Protein AF-A0A7S3DYJ3-F1 (afdb_monomer)

InterPro domains:
  IPR007696 DNA mismatch repair protein MutS, core [PF05192] (192-265)
  IPR036187 DNA mismatch repair protein MutS, core domain superfamily [SSF48334] (189-262)
  IPR045076 DNA mismatch repair MutS [PTHR11361] (14-266)

Organi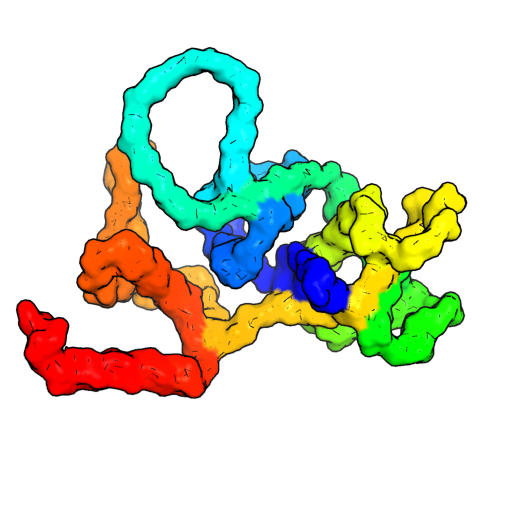sm: NCBI:txid41880

Secondary structure (DSSP, 8-state):
-EEEETTTTEEEE------TTT---HHHHHHHHHH--SEEEEETT--HHHHHHHHTTB----------------------BEEEEE-GGGG-HHHHHHHHHH-EETTS-HHHHSTTS-HHHHHHHHHHH-TTSSS-THHHHHHHHHHHHHHHTTSSS-S-GGGGG-TT----EESEEEE---TTB----HHHHHHTTS--BPPPS-TT--SPPPB-SSHHHHH---SSHHHHHHHHHHHHS-B--HHHHHHHHHHHHHHHH-HHHH-

Sequence (267 aa):
AALYRVSDRTLRACEFMDDSESGDFLGLRTMLAAEQPDVLIVPSNLNAAASAACAEGATTIATENGNSDFNGAERRSTPSWLVKAAPASCFRLDAAHLALAHLRVEAFPTAVRAPNGTAEERLRYLASHVNVLDGAGGTIVALGSLVRVLTAVGVLTDGSLAAAARPDAVDASVRAVVALTCEGILSVDALTMRALHIFAPEQHPSAMGVGCPKEGFSLYALLSKTQTAPGRNMLRLWLARPLIDANQLRKRLDAVAALVQDDELCS

Radius of gyration: 22.56 Å; Cα contacts (8 Å, |Δi|>4): 318; chains: 1; bounding box: 54×48×62 Å

Structure (mmCIF, N/CA/C/O backbone):
data_AF-A0A7S3DYJ3-F1
#
_entry.id   AF-A0A7S3DYJ3-F1
#
loop_
_atom_site.group_PDB
_atom_site.id
_atom_site.type_symbol
_atom_site.label_atom_id
_atom_site.label_alt_id
_atom_site.label_comp_id
_atom_site.label_asym_id
_atom_site.label_entity_id
_atom_site.label_seq_id
_atom_site.pdbx_PDB_ins_code
_atom_site.Cartn_x
_atom_site.Cartn_y
_atom_site.Cartn_z
_atom_site.occupancy
_atom_site.B_iso_or_equiv
_atom_site.auth_seq_id
_atom_site.auth_comp_id
_atom_site.auth_asym_id
_atom_site.auth_atom_id
_atom_site.pdbx_PDB_model_num
ATOM 1 N N . ALA A 1 1 ? 1.644 4.109 -5.245 1.00 81.44 1 ALA A N 1
ATOM 2 C CA . ALA A 1 1 ? 2.922 4.115 -4.499 1.00 81.44 1 ALA A CA 1
ATOM 3 C C . ALA A 1 1 ? 3.702 2.825 -4.746 1.00 81.44 1 ALA A C 1
ATOM 5 O O . ALA A 1 1 ? 3.134 1.842 -5.211 1.00 81.44 1 ALA A O 1
ATOM 6 N N . ALA A 1 2 ? 4.998 2.828 -4.435 1.00 87.75 2 ALA A N 1
ATOM 7 C CA . ALA A 1 2 ? 5.859 1.652 -4.512 1.00 87.75 2 ALA A CA 1
ATOM 8 C C . ALA A 1 2 ? 6.656 1.496 -3.213 1.00 87.75 2 ALA A C 1
ATOM 10 O O . ALA A 1 2 ? 7.016 2.490 -2.582 1.00 87.75 2 ALA A O 1
ATOM 11 N N . LEU A 1 3 ? 6.926 0.253 -2.830 1.00 88.75 3 LEU A N 1
ATOM 12 C CA . LEU A 1 3 ? 7.647 -0.124 -1.623 1.00 88.75 3 LEU A CA 1
ATOM 13 C C . LEU A 1 3 ? 8.696 -1.179 -1.970 1.00 88.75 3 LEU A C 1
ATOM 15 O O . LEU A 1 3 ? 8.435 -2.095 -2.746 1.00 88.75 3 LEU A O 1
ATOM 19 N N . TYR A 1 4 ? 9.881 -1.061 -1.384 1.00 89.19 4 TYR A N 1
ATOM 20 C CA . TYR A 1 4 ? 10.927 -2.070 -1.489 1.00 89.19 4 TYR A CA 1
ATOM 21 C C . TYR A 1 4 ? 11.252 -2.588 -0.100 1.00 89.19 4 TYR A C 1
ATOM 23 O O . TYR A 1 4 ? 11.523 -1.800 0.808 1.00 89.19 4 TYR A O 1
ATOM 31 N N . ARG A 1 5 ? 11.236 -3.909 0.062 1.00 86.31 5 ARG A N 1
ATOM 32 C CA . ARG A 1 5 ? 11.575 -4.553 1.325 1.00 86.31 5 ARG A CA 1
ATOM 33 C C . ARG A 1 5 ? 12.937 -5.228 1.197 1.00 86.31 5 ARG A C 1
ATOM 35 O O . ARG A 1 5 ? 13.151 -6.107 0.369 1.00 86.31 5 ARG A O 1
ATOM 42 N N . VAL A 1 6 ? 13.878 -4.796 2.037 1.00 81.06 6 VAL A N 1
ATOM 43 C CA . VAL A 1 6 ? 15.272 -5.269 1.993 1.00 81.06 6 VAL A CA 1
ATOM 44 C C . VAL A 1 6 ? 15.382 -6.733 2.428 1.00 81.06 6 VAL A C 1
ATOM 46 O O . VAL A 1 6 ? 16.175 -7.475 1.858 1.00 81.06 6 VAL A O 1
ATOM 49 N N . SER A 1 7 ? 14.569 -7.167 3.399 1.00 76.44 7 SER A N 1
ATOM 50 C CA . SER A 1 7 ? 14.649 -8.516 3.977 1.00 76.44 7 SER A CA 1
ATOM 51 C C . SER A 1 7 ? 14.340 -9.638 2.984 1.00 76.44 7 SER A C 1
ATOM 53 O O . SER A 1 7 ? 14.941 -10.706 3.072 1.00 76.44 7 SER A O 1
ATOM 55 N N . ASP A 1 8 ? 13.437 -9.406 2.030 1.00 78.75 8 ASP A N 1
ATOM 56 C CA . ASP A 1 8 ? 13.050 -10.380 1.005 1.00 78.75 8 ASP A CA 1
ATOM 57 C C . ASP A 1 8 ? 13.462 -9.966 -0.420 1.00 78.75 8 ASP A C 1
ATOM 59 O O . ASP A 1 8 ? 13.241 -10.728 -1.364 1.00 78.75 8 ASP A O 1
ATOM 63 N N . ARG A 1 9 ? 14.100 -8.796 -0.582 1.00 81.00 9 ARG A N 1
ATOM 64 C CA . ARG A 1 9 ? 14.457 -8.175 -1.872 1.00 81.00 9 ARG A CA 1
ATOM 65 C C . ARG A 1 9 ? 13.258 -8.068 -2.825 1.00 81.00 9 ARG A C 1
ATOM 67 O O . ARG A 1 9 ? 13.417 -8.231 -4.040 1.00 81.00 9 ARG A O 1
ATOM 74 N N . THR A 1 10 ? 12.057 -7.827 -2.293 1.00 83.44 10 THR A N 1
ATOM 75 C CA . THR A 1 10 ? 10.832 -7.709 -3.096 1.00 83.44 10 THR A CA 1
ATOM 76 C C . THR A 1 10 ? 10.449 -6.258 -3.360 1.00 83.44 10 THR A C 1
ATOM 78 O O . THR A 1 10 ? 10.540 -5.384 -2.494 1.00 83.44 10 THR A O 1
ATOM 81 N N . LEU A 1 11 ? 9.999 -6.010 -4.590 1.00 86.81 11 LEU A N 1
AT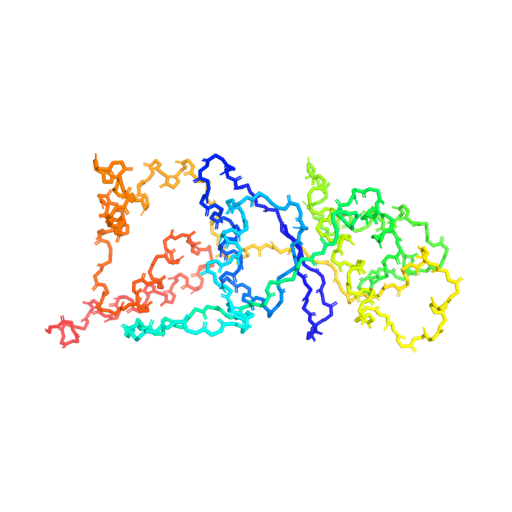OM 82 C CA . LEU A 1 11 ? 9.404 -4.749 -5.013 1.00 86.81 11 LEU A CA 1
ATOM 83 C C . LEU A 1 11 ? 7.879 -4.902 -4.986 1.00 86.81 11 LEU A C 1
ATOM 85 O O . LEU A 1 11 ? 7.339 -5.845 -5.564 1.00 86.81 11 LEU A O 1
ATOM 89 N N . ARG A 1 12 ? 7.179 -3.989 -4.320 1.00 85.88 12 ARG A N 1
ATOM 90 C CA . ARG A 1 12 ? 5.727 -4.038 -4.133 1.00 85.88 12 ARG A CA 1
ATOM 91 C C . ARG A 1 12 ? 5.082 -2.744 -4.620 1.00 85.88 12 ARG A C 1
ATOM 93 O O . ARG A 1 12 ? 5.627 -1.669 -4.384 1.00 85.88 12 ARG A O 1
ATOM 100 N N . ALA A 1 13 ? 3.936 -2.826 -5.289 1.00 83.94 13 ALA A N 1
ATOM 101 C CA . ALA A 1 13 ? 3.278 -1.656 -5.883 1.00 83.94 13 ALA A CA 1
ATOM 102 C C . ALA A 1 13 ? 1.775 -1.630 -5.610 1.00 83.94 13 ALA A C 1
ATOM 104 O O . ALA A 1 13 ? 1.102 -2.623 -5.864 1.00 83.94 13 ALA A O 1
ATOM 105 N N . CYS A 1 14 ? 1.239 -0.500 -5.157 1.00 77.31 14 CYS A N 1
ATOM 106 C CA . CYS A 1 14 ? -0.204 -0.287 -5.040 1.00 77.31 14 CYS A CA 1
ATOM 107 C C . CYS A 1 14 ? -0.622 0.997 -5.739 1.00 77.31 14 CYS A C 1
ATOM 109 O O . CYS A 1 14 ? 0.124 1.978 -5.778 1.00 77.31 14 CYS A O 1
ATOM 111 N N . GLU A 1 15 ? -1.859 1.012 -6.205 1.00 75.25 15 GLU A N 1
ATOM 112 C CA . GLU A 1 15 ? -2.550 2.228 -6.594 1.00 75.25 15 GLU A CA 1
ATOM 113 C C . GLU A 1 15 ? -3.663 2.509 -5.587 1.00 75.25 15 GLU A C 1
ATOM 115 O O . GLU A 1 15 ? -4.295 1.590 -5.066 1.00 75.25 15 GLU A O 1
ATOM 120 N N . PHE A 1 16 ? -3.862 3.783 -5.271 1.00 69.88 16 PHE A N 1
ATOM 121 C CA . PHE A 1 16 ? -4.947 4.247 -4.420 1.00 69.88 16 PHE A CA 1
ATOM 122 C C . PHE A 1 16 ? -5.559 5.489 -5.060 1.00 69.88 16 PHE A C 1
ATOM 124 O O . PHE A 1 16 ? -4.840 6.345 -5.576 1.00 69.88 16 PHE A O 1
ATOM 131 N N . MET A 1 17 ? -6.886 5.572 -5.028 1.00 63.62 17 MET A N 1
ATOM 132 C CA . MET A 1 17 ? -7.622 6.777 -5.392 1.00 63.62 17 MET A CA 1
ATOM 133 C C . MET A 1 17 ? -7.732 7.646 -4.142 1.00 63.62 17 MET A C 1
ATOM 135 O O . MET A 1 17 ? -8.471 7.311 -3.221 1.00 63.62 17 MET A O 1
ATOM 139 N N . ASP A 1 18 ? -6.959 8.727 -4.100 1.00 66.94 18 ASP A N 1
ATOM 140 C CA . ASP A 1 18 ? -7.066 9.756 -3.068 1.00 66.94 18 ASP A CA 1
ATOM 141 C C . ASP A 1 18 ? -7.637 11.031 -3.699 1.00 66.94 18 ASP A C 1
ATOM 143 O O . ASP A 1 18 ? -7.077 11.561 -4.663 1.00 66.94 18 ASP A O 1
ATOM 147 N N . ASP A 1 19 ? -8.738 11.540 -3.144 1.00 57.75 19 ASP A N 1
ATOM 148 C CA . ASP A 1 19 ? -9.358 12.784 -3.600 1.00 57.75 19 ASP A CA 1
ATOM 149 C C . ASP A 1 19 ? -8.465 13.971 -3.229 1.00 57.75 19 ASP A C 1
ATOM 151 O O . ASP A 1 19 ? -8.422 14.399 -2.069 1.00 57.75 19 ASP A O 1
ATOM 155 N N . SER A 1 20 ? -7.778 14.546 -4.219 1.00 58.38 20 SER A N 1
ATOM 156 C CA . SER A 1 20 ? -6.878 15.690 -4.021 1.00 58.38 20 SER A CA 1
ATOM 157 C C . SER A 1 20 ? -7.576 16.924 -3.442 1.00 58.38 20 SER A C 1
ATOM 159 O O . SER A 1 20 ? -6.920 17.747 -2.810 1.00 58.38 20 SER A O 1
ATOM 161 N N . GLU A 1 21 ? -8.892 17.045 -3.640 1.00 52.50 21 GLU A N 1
ATOM 162 C CA . GLU A 1 21 ? -9.714 18.145 -3.116 1.00 52.50 21 GLU A CA 1
ATOM 163 C C . GLU A 1 21 ? -9.996 18.020 -1.616 1.00 52.50 21 GLU A C 1
ATOM 165 O O . GLU A 1 21 ? -10.140 19.028 -0.930 1.00 52.50 21 GLU A O 1
ATOM 170 N N . SER A 1 22 ? -10.048 16.790 -1.092 1.00 57.88 22 SER A N 1
ATOM 171 C CA . SER A 1 22 ? -10.305 16.545 0.331 1.00 57.88 22 SER A CA 1
ATOM 172 C C . SER A 1 22 ? -9.089 16.841 1.209 1.00 57.88 22 SER A C 1
ATOM 174 O O . SER A 1 22 ? -9.243 17.150 2.384 1.00 57.88 22 SER A O 1
ATOM 176 N N . GLY A 1 23 ? -7.876 16.732 0.652 1.00 59.69 23 GLY A N 1
ATOM 177 C CA . GLY A 1 23 ? -6.626 16.866 1.403 1.00 59.69 23 GLY A CA 1
ATOM 178 C C . GLY A 1 23 ? -6.374 15.752 2.430 1.00 59.69 23 GLY A C 1
ATOM 179 O O . GLY A 1 23 ? -5.353 15.788 3.115 1.00 59.69 23 GLY A O 1
ATOM 180 N N . ASP A 1 24 ? -7.260 14.754 2.525 1.00 60.41 24 ASP A N 1
ATOM 181 C CA . ASP A 1 24 ? -7.213 13.730 3.572 1.00 60.41 24 ASP A CA 1
ATOM 182 C C . ASP A 1 24 ? -6.210 12.606 3.257 1.00 60.41 24 ASP A C 1
ATOM 184 O O . ASP A 1 24 ? -5.630 12.038 4.184 1.00 60.41 24 ASP A O 1
ATOM 188 N N . PHE A 1 25 ? -5.957 12.310 1.972 1.00 70.69 25 PHE A N 1
ATOM 189 C CA . PHE A 1 25 ? -5.021 11.267 1.498 1.00 70.69 25 PHE A CA 1
ATOM 190 C C . PHE A 1 25 ? -5.137 9.944 2.282 1.00 70.69 25 PHE A C 1
ATOM 192 O O . PHE A 1 25 ? -4.151 9.386 2.780 1.00 70.69 25 PHE A O 1
ATOM 199 N N . LEU A 1 26 ? -6.373 9.477 2.480 1.00 69.19 26 LEU A N 1
ATOM 200 C CA . LEU A 1 26 ? -6.684 8.358 3.367 1.00 69.19 26 LEU A CA 1
ATOM 201 C C . LEU A 1 26 ? -6.028 7.051 2.901 1.00 69.19 26 LEU A C 1
ATOM 203 O O . LEU A 1 26 ? -5.547 6.282 3.739 1.00 69.19 26 LEU A O 1
ATOM 207 N N . GLY A 1 27 ? -5.972 6.809 1.590 1.00 70.00 27 GLY A N 1
ATOM 208 C CA . GLY A 1 27 ? -5.322 5.645 0.996 1.00 70.00 27 GLY A CA 1
ATOM 209 C C . GLY A 1 27 ? -3.826 5.625 1.298 1.00 70.00 27 GLY A C 1
ATOM 210 O O . GLY A 1 27 ? -3.316 4.640 1.846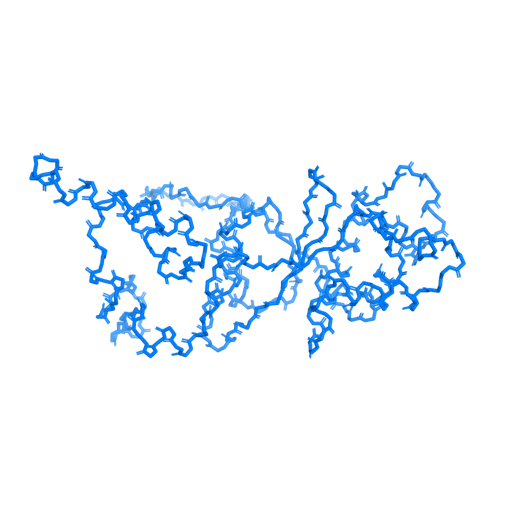 1.00 70.00 27 GLY A O 1
ATOM 211 N N . LEU A 1 28 ? -3.139 6.743 1.047 1.00 76.38 28 LEU A N 1
ATOM 212 C CA . LEU A 1 28 ? -1.723 6.906 1.380 1.00 76.38 28 LEU A CA 1
ATOM 213 C C . LEU A 1 28 ? -1.451 6.699 2.878 1.00 76.38 28 LEU A C 1
ATOM 215 O O . LEU A 1 28 ? -0.557 5.932 3.242 1.00 76.38 28 LEU A O 1
ATOM 219 N N . ARG A 1 29 ? -2.235 7.330 3.758 1.00 74.38 29 ARG A N 1
ATOM 220 C CA . ARG A 1 29 ? -2.078 7.190 5.219 1.00 74.38 29 ARG A CA 1
ATOM 221 C C . ARG A 1 29 ? -2.282 5.760 5.685 1.00 74.38 29 ARG A C 1
ATOM 223 O O . A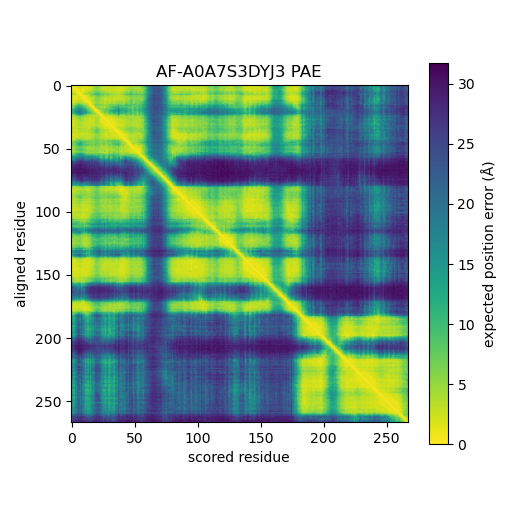RG A 1 29 ? -1.525 5.263 6.516 1.00 74.38 29 ARG A O 1
ATOM 230 N N . THR A 1 30 ? -3.292 5.095 5.137 1.00 72.06 30 THR A N 1
ATOM 231 C CA . THR A 1 30 ? -3.609 3.704 5.458 1.00 72.06 30 THR A CA 1
ATOM 232 C C . THR A 1 30 ? -2.462 2.780 5.066 1.00 72.06 30 THR A C 1
ATOM 234 O O . THR A 1 30 ? -2.082 1.909 5.849 1.00 72.06 30 THR A O 1
ATOM 237 N N . MET A 1 31 ? -1.871 2.999 3.890 1.00 76.88 31 MET A N 1
ATOM 238 C CA . MET A 1 31 ? -0.703 2.252 3.431 1.00 76.88 31 MET A CA 1
ATOM 239 C C . MET A 1 31 ? 0.514 2.498 4.334 1.00 76.88 31 MET A C 1
ATOM 241 O O . MET A 1 31 ? 1.144 1.538 4.775 1.00 76.88 31 MET A O 1
ATOM 245 N N . LEU A 1 32 ? 0.826 3.758 4.653 1.00 77.75 32 LEU A N 1
ATOM 246 C CA . LEU A 1 32 ? 1.965 4.105 5.510 1.00 77.75 32 LEU A CA 1
ATOM 247 C C . LEU A 1 32 ? 1.820 3.530 6.926 1.00 77.75 32 LEU A C 1
ATOM 249 O O . LEU A 1 32 ? 2.780 2.998 7.477 1.00 77.75 32 LEU A O 1
ATOM 253 N N . ALA A 1 33 ? 0.613 3.567 7.494 1.00 72.19 33 ALA A N 1
ATOM 254 C CA . ALA A 1 33 ? 0.330 2.978 8.800 1.00 72.19 33 ALA A CA 1
ATOM 255 C C . ALA A 1 33 ? 0.416 1.441 8.795 1.00 72.19 33 ALA A C 1
ATOM 257 O O . ALA A 1 33 ? 0.782 0.848 9.810 1.00 72.19 33 ALA A O 1
ATOM 258 N N . ALA A 1 34 ? 0.062 0.800 7.677 1.00 71.62 34 ALA A N 1
ATOM 259 C CA . ALA A 1 34 ? 0.091 -0.651 7.531 1.00 71.62 34 ALA A CA 1
ATOM 260 C C . ALA A 1 34 ? 1.506 -1.199 7.329 1.00 71.62 34 ALA A C 1
ATOM 262 O O . ALA A 1 34 ? 1.859 -2.205 7.935 1.00 71.62 34 ALA A O 1
ATOM 263 N N . GLU A 1 35 ? 2.285 -0.561 6.458 1.00 77.25 35 GLU A N 1
ATOM 264 C CA . GLU A 1 35 ? 3.605 -1.053 6.059 1.00 77.25 35 GLU A CA 1
ATOM 265 C C . GLU A 1 35 ? 4.740 -0.477 6.912 1.00 77.25 35 GLU A C 1
ATOM 267 O O . GLU A 1 35 ? 5.812 -1.072 6.927 1.00 77.25 35 GLU A O 1
ATOM 272 N N . GLN A 1 36 ? 4.510 0.641 7.619 1.00 75.12 36 GLN A N 1
ATOM 273 C CA . GLN A 1 36 ? 5.479 1.312 8.501 1.00 75.12 36 GLN A CA 1
ATOM 274 C C . GLN A 1 36 ? 6.890 1.387 7.890 1.00 75.12 36 GLN A C 1
ATOM 276 O O . GLN A 1 36 ? 7.824 0.782 8.414 1.00 75.12 36 GLN A O 1
ATOM 281 N N . PRO A 1 37 ? 7.063 2.083 6.752 1.00 82.31 37 PRO A N 1
ATOM 282 C CA . PRO A 1 37 ? 8.357 2.133 6.079 1.00 82.31 37 PRO A CA 1
ATOM 283 C C . PRO A 1 37 ? 9.402 2.852 6.939 1.00 82.31 37 PRO A C 1
ATOM 285 O O . PRO A 1 37 ? 9.071 3.820 7.602 1.00 82.31 37 PRO A O 1
ATOM 288 N N . ASP A 1 38 ? 10.677 2.470 6.866 1.00 81.38 38 ASP A N 1
ATOM 289 C CA . ASP A 1 38 ? 11.744 3.222 7.553 1.00 81.38 38 ASP A CA 1
ATOM 290 C C . ASP A 1 38 ? 12.056 4.552 6.845 1.00 81.38 38 ASP A C 1
ATOM 292 O O . ASP A 1 38 ? 12.383 5.564 7.468 1.00 81.38 38 ASP A O 1
ATOM 296 N N . VAL A 1 39 ? 11.963 4.552 5.511 1.00 86.06 39 VAL A N 1
ATOM 297 C CA . VAL A 1 39 ? 12.275 5.698 4.651 1.00 86.06 39 VAL A CA 1
ATOM 298 C C . VAL A 1 39 ? 11.175 5.871 3.613 1.00 86.06 39 VAL A C 1
ATOM 300 O O . VAL A 1 39 ? 10.864 4.948 2.861 1.00 86.06 39 VAL A O 1
ATOM 303 N N . LEU A 1 40 ? 10.627 7.080 3.533 1.00 88.88 40 LEU A N 1
ATOM 304 C CA . LEU A 1 40 ? 9.644 7.481 2.538 1.00 88.88 40 LEU A CA 1
ATOM 305 C C . LEU A 1 40 ? 10.297 8.418 1.518 1.00 88.88 40 LEU A C 1
ATOM 307 O O . LEU A 1 40 ? 10.757 9.504 1.866 1.00 88.88 40 LEU A O 1
ATOM 311 N N . ILE A 1 41 ? 10.336 8.006 0.250 1.00 88.81 41 ILE A N 1
ATOM 312 C CA . ILE A 1 41 ? 10.878 8.821 -0.843 1.00 88.81 41 ILE A CA 1
ATOM 313 C C . ILE A 1 41 ? 9.728 9.553 -1.530 1.00 88.81 41 ILE A C 1
ATOM 315 O O . ILE A 1 41 ? 8.792 8.918 -2.014 1.00 88.81 41 ILE A O 1
ATOM 319 N N . VAL A 1 42 ? 9.817 10.879 -1.607 1.00 88.62 42 VAL A N 1
ATOM 320 C CA . VAL A 1 42 ? 8.791 11.728 -2.229 1.00 88.62 42 VAL A CA 1
ATOM 321 C C . VAL A 1 42 ? 9.380 12.624 -3.323 1.00 88.62 42 VAL A C 1
ATOM 323 O O . VAL A 1 42 ? 10.535 13.042 -3.216 1.00 88.62 42 VAL A O 1
ATOM 326 N N . PRO A 1 43 ? 8.614 12.948 -4.380 1.00 86.12 43 PRO A N 1
ATOM 327 C CA . PRO A 1 43 ? 8.989 13.985 -5.335 1.00 86.12 43 PRO A CA 1
ATOM 328 C C . PRO A 1 43 ? 9.251 15.332 -4.654 1.00 86.12 43 PRO A C 1
ATOM 330 O O . PRO A 1 43 ? 8.486 15.761 -3.793 1.00 86.12 43 PRO A O 1
ATOM 333 N N . SER A 1 44 ? 10.286 16.047 -5.096 1.00 83.81 44 SER A N 1
ATOM 334 C CA . SER A 1 44 ? 10.609 17.393 -4.600 1.00 83.81 44 SER A CA 1
ATOM 335 C C . SER A 1 44 ? 9.532 18.447 -4.900 1.00 83.81 44 SER A C 1
ATOM 337 O O . SER A 1 44 ? 9.545 19.517 -4.305 1.00 83.81 44 SER A O 1
ATOM 339 N N . ASN A 1 45 ? 8.621 18.169 -5.834 1.00 81.69 45 ASN A N 1
ATOM 340 C CA . ASN A 1 45 ? 7.541 19.055 -6.2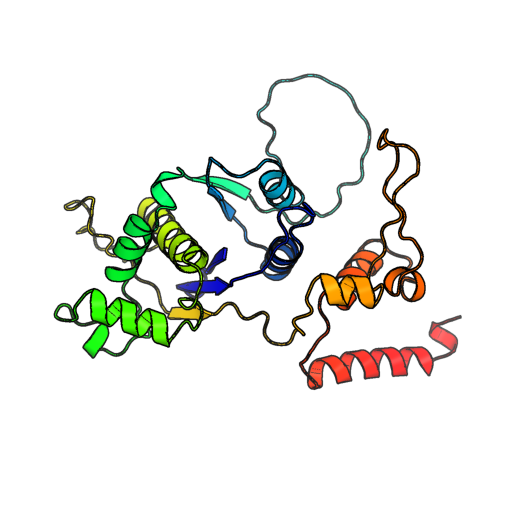73 1.00 81.69 45 ASN A CA 1
ATOM 341 C C . ASN A 1 45 ? 6.154 18.625 -5.757 1.00 81.69 45 ASN A C 1
ATOM 343 O O . ASN A 1 45 ? 5.148 18.906 -6.409 1.00 81.69 45 ASN A O 1
ATOM 347 N N . LEU A 1 46 ? 6.090 17.913 -4.627 1.00 79.62 46 LEU A N 1
ATOM 348 C CA . LEU A 1 46 ? 4.818 17.523 -4.018 1.00 79.62 46 LEU A CA 1
ATOM 349 C C . LEU A 1 46 ? 3.974 18.751 -3.643 1.00 79.62 46 LEU A C 1
ATOM 351 O O . LEU A 1 46 ? 4.502 19.776 -3.213 1.00 79.62 46 LEU A O 1
ATOM 355 N N . ASN A 1 47 ? 2.651 18.631 -3.757 1.00 79.06 47 ASN A N 1
ATOM 356 C CA . ASN A 1 47 ? 1.743 19.658 -3.254 1.00 79.06 47 ASN A CA 1
ATOM 357 C C . ASN A 1 47 ? 1.814 19.738 -1.712 1.00 79.06 47 ASN A C 1
ATOM 359 O O . ASN A 1 47 ? 2.156 18.772 -1.026 1.00 79.06 47 ASN A O 1
ATOM 363 N N . ALA A 1 48 ? 1.482 20.906 -1.153 1.00 73.88 48 ALA A N 1
ATOM 364 C CA . ALA A 1 48 ? 1.578 21.145 0.289 1.00 73.88 48 ALA A CA 1
ATOM 365 C C . ALA A 1 48 ? 0.723 20.158 1.108 1.00 73.88 48 ALA A C 1
ATOM 367 O O . ALA A 1 48 ? 1.155 19.695 2.160 1.00 73.88 48 ALA A O 1
ATOM 368 N N . ALA A 1 49 ? -0.452 19.784 0.590 1.00 70.19 49 ALA A N 1
ATOM 369 C CA . ALA A 1 49 ? -1.369 18.861 1.250 1.00 70.19 49 ALA A CA 1
ATOM 370 C C . ALA A 1 49 ? -0.838 17.411 1.294 1.00 70.19 49 ALA A C 1
ATOM 372 O O . ALA A 1 49 ? -0.867 16.793 2.357 1.00 70.19 49 ALA A O 1
ATOM 373 N N . ALA A 1 50 ? -0.274 16.872 0.202 1.00 71.19 50 ALA A N 1
ATOM 374 C CA . ALA A 1 50 ? 0.328 15.533 0.247 1.00 71.19 50 ALA A CA 1
ATOM 375 C C . ALA A 1 50 ? 1.645 15.533 1.028 1.00 71.19 50 ALA A C 1
ATOM 377 O O . ALA A 1 50 ? 1.977 14.534 1.661 1.00 71.19 50 ALA A O 1
ATOM 378 N N . SER A 1 51 ? 2.386 16.648 1.020 1.00 74.31 51 SER A N 1
ATOM 379 C CA . SER A 1 51 ? 3.587 16.800 1.848 1.00 74.31 51 SER A CA 1
ATOM 380 C C . SER A 1 51 ? 3.230 16.724 3.334 1.00 74.31 51 SER A C 1
ATOM 382 O O . SER A 1 51 ? 3.854 15.970 4.078 1.00 74.31 51 SER A O 1
ATOM 384 N N . ALA A 1 52 ? 2.153 17.404 3.745 1.00 72.06 52 ALA A N 1
ATOM 385 C CA . ALA A 1 52 ? 1.612 17.307 5.096 1.00 72.06 52 ALA A CA 1
ATOM 386 C C . ALA A 1 52 ? 1.159 15.877 5.435 1.00 72.06 52 ALA A C 1
ATOM 388 O O . ALA A 1 52 ? 1.533 15.361 6.485 1.00 72.06 52 ALA A O 1
ATOM 389 N N . ALA A 1 53 ? 0.447 15.194 4.531 1.00 70.75 53 ALA A N 1
ATOM 390 C CA . ALA A 1 53 ? 0.035 13.803 4.742 1.00 70.75 53 ALA A CA 1
ATOM 391 C C . ALA A 1 53 ? 1.223 12.832 4.891 1.00 70.75 53 ALA A C 1
ATOM 393 O O . ALA A 1 53 ? 1.159 11.901 5.693 1.00 70.75 53 ALA A O 1
ATOM 394 N N . CYS A 1 54 ? 2.324 13.065 4.167 1.00 72.31 54 CYS A N 1
ATOM 395 C CA . CYS A 1 54 ? 3.570 12.308 4.325 1.00 72.31 54 CYS A CA 1
ATOM 396 C C . CYS A 1 54 ? 4.300 12.636 5.642 1.00 72.31 54 CYS A C 1
ATOM 398 O O . CYS A 1 54 ? 4.980 11.771 6.201 1.00 72.31 54 CYS A O 1
ATOM 400 N N . ALA A 1 55 ? 4.183 13.881 6.120 1.00 67.75 55 ALA A N 1
ATOM 401 C CA . ALA A 1 55 ? 4.891 14.402 7.287 1.00 67.75 55 ALA A CA 1
ATOM 402 C C . ALA A 1 55 ? 4.173 14.153 8.623 1.00 67.75 55 ALA A C 1
ATOM 404 O O . ALA A 1 55 ? 4.827 14.126 9.661 1.00 67.75 55 ALA A O 1
ATOM 405 N N . GLU A 1 56 ? 2.857 13.924 8.628 1.00 61.75 56 GLU A N 1
ATOM 406 C CA . GLU A 1 56 ? 2.062 13.758 9.859 1.00 61.75 56 GLU A CA 1
ATOM 407 C C . GLU A 1 56 ? 2.433 12.505 10.684 1.00 61.75 56 GLU A C 1
ATOM 409 O O . GLU A 1 56 ? 2.008 12.352 11.827 1.00 61.75 56 GLU A O 1
ATOM 414 N N . GLY A 1 57 ? 3.266 11.625 10.121 1.00 51.41 57 GLY A N 1
ATOM 415 C CA . GLY A 1 57 ? 3.890 10.482 10.792 1.00 51.41 57 GLY A CA 1
ATOM 416 C C . GLY A 1 57 ? 5.408 10.409 10.599 1.00 51.41 57 GLY A C 1
ATOM 417 O O . GLY A 1 57 ? 5.965 9.322 10.666 1.00 51.41 57 GLY A O 1
ATOM 418 N N . ALA A 1 58 ? 6.080 11.522 10.297 1.00 53.38 58 ALA A N 1
ATOM 419 C CA . ALA A 1 58 ? 7.532 11.567 10.132 1.00 53.38 58 ALA A CA 1
ATOM 420 C C . ALA A 1 58 ? 8.210 12.188 11.363 1.00 53.38 58 ALA A C 1
ATOM 422 O O . ALA A 1 58 ? 7.715 13.160 11.933 1.00 53.38 58 ALA A O 1
ATOM 423 N N . THR A 1 59 ? 9.381 11.681 11.758 1.00 41.44 59 THR A N 1
ATOM 424 C CA . THR A 1 59 ? 10.224 12.378 12.743 1.00 41.44 59 THR A CA 1
ATOM 425 C C . THR A 1 59 ? 10.874 13.585 12.080 1.00 41.44 59 THR A C 1
ATOM 427 O O . THR A 1 59 ? 11.770 13.431 11.247 1.00 41.44 59 THR A O 1
ATOM 430 N N . THR A 1 60 ? 10.457 14.791 12.456 1.00 35.06 60 THR A N 1
ATOM 431 C CA . THR A 1 60 ? 11.165 16.022 12.105 1.00 35.06 60 THR A CA 1
ATOM 432 C C . THR A 1 60 ? 12.518 16.009 12.815 1.00 35.06 60 THR A C 1
ATOM 434 O O . THR A 1 60 ? 12.600 16.280 14.012 1.00 35.06 60 THR A O 1
ATOM 437 N N . ILE A 1 61 ? 13.601 15.679 12.107 1.00 33.62 61 ILE A N 1
ATOM 438 C CA . ILE A 1 61 ? 14.935 16.062 12.576 1.00 33.62 61 ILE A CA 1
ATOM 439 C C . ILE A 1 61 ? 15.011 17.568 12.351 1.00 33.62 61 ILE A C 1
ATOM 441 O O . ILE A 1 61 ? 15.143 18.035 11.220 1.00 33.62 61 ILE A O 1
ATOM 445 N N . ALA A 1 62 ? 14.823 18.314 13.438 1.00 28.27 62 ALA A N 1
ATOM 446 C CA . ALA A 1 62 ? 15.036 19.745 13.479 1.00 28.27 62 ALA A CA 1
ATOM 447 C C . ALA A 1 62 ? 16.450 20.042 12.967 1.00 28.27 62 ALA A C 1
ATOM 449 O O . ALA A 1 62 ? 17.436 19.560 13.521 1.00 28.27 62 ALA A O 1
ATOM 450 N N . THR A 1 63 ? 16.551 20.836 11.906 1.00 29.27 63 THR A N 1
ATOM 451 C CA . THR A 1 63 ? 17.773 21.592 11.652 1.00 29.27 63 THR A CA 1
ATOM 452 C C . THR A 1 63 ? 17.950 22.529 12.838 1.00 29.27 63 THR A C 1
ATOM 454 O O . THR A 1 63 ? 17.130 23.426 13.039 1.00 29.27 63 THR A O 1
ATOM 457 N N . GLU A 1 64 ? 18.964 22.258 13.654 1.00 32.78 64 GLU A N 1
ATOM 458 C CA . GLU A 1 64 ? 19.365 23.091 14.781 1.00 32.78 64 GLU A CA 1
ATOM 459 C C . GLU A 1 64 ? 19.511 24.544 14.325 1.00 32.78 64 GLU A C 1
ATOM 461 O O . GLU A 1 64 ? 20.322 24.844 13.455 1.00 32.78 64 GLU A O 1
ATOM 466 N N . ASN A 1 65 ? 18.712 25.431 14.910 1.00 26.83 65 ASN A N 1
ATOM 467 C CA . ASN A 1 65 ? 19.074 26.814 15.191 1.00 26.83 65 ASN A CA 1
ATOM 468 C C . ASN A 1 65 ? 18.234 27.251 16.398 1.00 26.83 65 ASN A C 1
ATOM 470 O O . ASN A 1 65 ? 17.020 27.068 16.420 1.00 26.83 65 ASN A O 1
ATOM 474 N N . GLY A 1 66 ? 18.931 27.685 17.448 1.00 33.50 66 GLY A N 1
ATOM 475 C CA . GLY A 1 66 ? 18.441 27.714 18.824 1.00 33.50 66 GLY A CA 1
ATOM 476 C C . GLY A 1 66 ? 17.380 28.762 19.179 1.00 33.50 66 GLY A C 1
ATOM 477 O O . GLY A 1 66 ? 17.116 29.696 18.427 1.00 33.50 66 GLY A O 1
ATOM 478 N N . ASN A 1 67 ? 16.895 28.591 20.420 1.00 29.19 67 ASN A N 1
ATOM 479 C CA . ASN A 1 67 ? 15.906 29.359 21.197 1.00 29.19 67 ASN A CA 1
ATOM 480 C C . ASN A 1 67 ? 14.451 29.265 20.692 1.00 29.19 67 ASN A C 1
ATOM 482 O O . ASN A 1 67 ? 14.192 29.473 19.520 1.00 29.19 67 ASN A O 1
ATOM 486 N N . SER A 1 68 ? 13.427 28.999 21.504 1.00 37.72 68 SER A N 1
ATOM 487 C CA . SER A 1 68 ? 13.298 28.916 22.961 1.00 37.72 68 SER A CA 1
ATOM 488 C C . SER A 1 68 ? 12.032 28.120 23.352 1.00 37.72 68 SER A C 1
ATOM 490 O O . SER A 1 68 ? 11.145 27.882 22.537 1.00 37.72 68 SER A O 1
ATOM 492 N N . ASP A 1 69 ? 11.978 27.782 24.639 1.00 30.06 69 ASP A N 1
ATOM 493 C CA . ASP A 1 69 ? 10.792 27.626 25.488 1.00 30.06 69 ASP A CA 1
ATOM 494 C C . ASP A 1 69 ? 9.989 26.315 25.526 1.00 30.06 69 ASP A C 1
ATOM 496 O O . ASP A 1 69 ? 9.560 25.692 24.561 1.00 30.06 69 ASP A O 1
ATOM 500 N N . PHE A 1 70 ? 9.811 25.926 26.783 1.00 37.03 70 PHE A N 1
ATOM 501 C CA . PHE A 1 70 ? 9.239 24.723 27.345 1.00 37.03 70 PHE A CA 1
ATOM 502 C C . PHE A 1 70 ? 7.710 24.730 27.202 1.00 37.03 70 PHE A C 1
ATOM 504 O O . PHE A 1 70 ? 7.056 25.653 27.683 1.00 37.03 70 PHE A O 1
ATOM 511 N N . ASN A 1 71 ? 7.119 23.664 26.656 1.00 29.55 71 ASN A N 1
ATOM 512 C CA . ASN A 1 71 ? 5.890 23.113 27.229 1.00 29.55 71 ASN A CA 1
ATOM 513 C C . ASN A 1 71 ? 5.681 21.654 26.816 1.00 29.55 71 ASN A C 1
ATOM 515 O O . ASN A 1 71 ? 5.808 21.288 25.648 1.00 29.55 71 ASN A O 1
ATOM 519 N N . GLY A 1 72 ? 5.388 20.815 27.810 1.00 34.28 72 GLY A N 1
ATOM 520 C CA . GLY A 1 72 ? 5.209 19.378 27.657 1.00 34.28 72 GLY A CA 1
ATOM 521 C C . GLY A 1 72 ? 4.014 19.043 26.772 1.00 34.28 72 GLY A C 1
ATOM 522 O O . GLY A 1 72 ? 2.871 19.143 27.203 1.00 34.28 72 GLY A O 1
ATOM 523 N N . ALA A 1 73 ? 4.289 18.594 25.550 1.00 29.80 73 ALA A N 1
ATOM 524 C CA . ALA A 1 73 ? 3.346 17.845 24.739 1.00 29.80 73 ALA A CA 1
ATOM 525 C C . ALA A 1 73 ? 3.800 16.384 24.730 1.00 29.80 73 ALA A C 1
ATOM 527 O O . ALA A 1 73 ? 4.926 16.060 24.349 1.00 29.80 73 ALA A O 1
ATOM 528 N N . GLU A 1 74 ? 2.916 15.523 25.221 1.00 33.50 74 GLU A N 1
ATOM 529 C CA . GLU A 1 74 ? 3.032 14.073 25.233 1.00 33.50 74 GLU A CA 1
ATOM 530 C C . GLU A 1 74 ? 3.643 13.566 23.923 1.00 33.50 74 GLU A C 1
ATOM 532 O O . GLU A 1 74 ? 3.098 13.778 22.836 1.00 33.50 74 GLU A O 1
ATOM 537 N N . ARG A 1 75 ? 4.783 12.875 24.035 1.00 31.81 75 ARG A N 1
ATOM 538 C CA . ARG A 1 75 ? 5.377 12.110 22.940 1.00 31.81 75 ARG A CA 1
ATOM 539 C C . ARG A 1 75 ? 4.403 10.996 22.559 1.00 31.81 75 ARG A C 1
ATOM 541 O O . ARG A 1 75 ? 4.500 9.875 23.051 1.00 31.81 75 ARG A O 1
ATOM 548 N N . ARG A 1 76 ? 3.441 11.317 21.691 1.00 35.69 76 ARG A N 1
ATOM 549 C CA . ARG A 1 76 ? 2.711 10.332 20.896 1.00 35.69 76 ARG A CA 1
ATOM 550 C C . ARG A 1 76 ? 3.777 9.469 20.232 1.00 35.69 76 ARG A C 1
ATOM 552 O O . ARG A 1 76 ? 4.673 10.001 19.584 1.00 35.69 76 ARG A O 1
ATOM 559 N N . SER A 1 77 ? 3.706 8.159 20.424 1.00 38.47 77 SER A N 1
ATOM 560 C CA . SER A 1 77 ? 4.469 7.181 19.653 1.00 38.47 77 SER A CA 1
ATOM 561 C C . SER A 1 77 ? 3.982 7.246 18.204 1.00 38.47 77 SER A C 1
ATOM 563 O O . SER A 1 77 ? 3.140 6.456 17.775 1.00 38.47 77 SER A O 1
ATOM 565 N N . THR A 1 78 ? 4.395 8.285 17.488 1.00 44.81 78 THR A N 1
ATOM 566 C CA . THR A 1 78 ? 4.159 8.424 16.060 1.00 44.81 78 THR A CA 1
ATOM 567 C C . THR A 1 78 ? 4.966 7.338 15.359 1.00 44.81 78 THR A C 1
ATOM 569 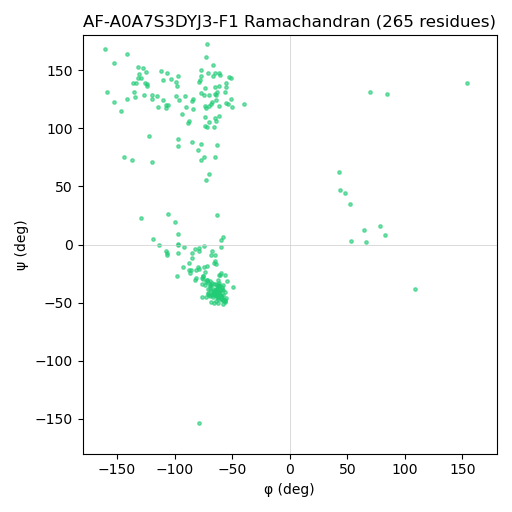O O . THR A 1 78 ? 6.066 7.019 15.826 1.00 44.81 78 THR A O 1
ATOM 572 N N . PRO A 1 79 ? 4.470 6.761 14.251 1.00 49.44 79 PRO A N 1
ATOM 573 C CA . PRO A 1 79 ? 5.370 6.046 13.358 1.00 49.44 79 PRO A CA 1
ATOM 574 C C . PRO A 1 79 ? 6.562 6.968 13.042 1.00 49.44 79 PRO A C 1
ATOM 576 O O . PRO A 1 79 ? 6.421 8.190 13.041 1.00 49.44 79 PRO A O 1
ATOM 579 N N . SER A 1 80 ? 7.762 6.409 12.923 1.00 64.25 80 SER A N 1
ATOM 580 C CA . SER A 1 80 ? 8.998 7.186 12.801 1.00 64.25 80 SER A CA 1
ATOM 581 C C . SER A 1 80 ? 9.673 6.860 11.479 1.00 64.25 80 SER A C 1
ATOM 583 O O . SER A 1 80 ? 10.689 6.169 11.457 1.00 64.25 80 SER A O 1
ATOM 585 N N . TRP A 1 81 ? 9.083 7.309 10.371 1.00 77.44 81 TRP A N 1
ATOM 586 C CA . TRP A 1 81 ? 9.709 7.177 9.057 1.00 77.44 81 TRP A CA 1
ATOM 587 C C . TRP A 1 81 ? 10.444 8.449 8.651 1.00 77.44 81 TRP A C 1
ATOM 589 O O . TRP A 1 81 ? 10.017 9.568 8.950 1.00 77.44 81 TRP A O 1
ATOM 599 N N . LEU A 1 82 ? 11.563 8.284 7.946 1.00 82.12 82 LEU A N 1
ATOM 600 C CA . LEU A 1 82 ? 12.369 9.386 7.432 1.00 82.12 82 LEU A CA 1
ATOM 601 C C . LEU A 1 82 ? 11.893 9.785 6.033 1.00 82.12 82 LEU A C 1
ATOM 603 O O . LEU A 1 82 ? 11.990 8.998 5.093 1.00 82.12 82 LEU A O 1
ATOM 607 N N . VAL A 1 83 ? 11.439 11.027 5.865 1.00 83.81 83 VAL A N 1
ATOM 608 C CA . VAL A 1 83 ? 11.054 11.552 4.546 1.00 83.81 83 VAL A CA 1
ATOM 609 C C . VAL A 1 83 ? 12.290 12.075 3.813 1.00 83.81 83 VAL A C 1
ATOM 611 O O . VAL A 1 83 ? 13.009 12.932 4.324 1.00 83.81 83 VAL A O 1
ATOM 614 N N . LYS A 1 84 ? 12.533 11.577 2.597 1.00 84.69 84 LYS A N 1
ATOM 615 C CA . LYS A 1 84 ? 13.591 12.054 1.698 1.00 84.69 84 LYS A CA 1
ATOM 616 C C . LYS A 1 84 ? 12.995 12.564 0.393 1.00 84.69 84 LYS A C 1
ATOM 618 O O . LYS A 1 84 ? 12.303 11.834 -0.314 1.00 84.69 84 LYS A O 1
ATOM 623 N N . ALA A 1 85 ? 13.314 13.807 0.048 1.00 84.44 85 ALA A N 1
ATOM 624 C CA . ALA A 1 85 ? 12.960 14.368 -1.246 1.00 84.44 85 ALA A CA 1
ATOM 625 C C . ALA A 1 85 ? 13.910 13.839 -2.333 1.00 84.44 85 ALA A C 1
ATOM 627 O O . ALA A 1 85 ? 15.131 13.890 -2.180 1.00 84.44 85 ALA A O 1
ATOM 628 N N . ALA A 1 86 ? 13.348 13.357 -3.438 1.00 84.00 86 ALA A N 1
ATOM 629 C CA . ALA A 1 86 ? 14.080 12.985 -4.642 1.00 84.00 86 ALA A CA 1
ATOM 630 C C . ALA A 1 86 ? 13.750 13.957 -5.792 1.00 84.00 86 ALA A C 1
ATOM 632 O O . ALA A 1 86 ? 12.631 14.481 -5.848 1.00 84.00 86 ALA A O 1
ATOM 633 N N . PRO A 1 87 ? 14.689 14.205 -6.726 1.00 83.06 87 PRO A N 1
ATOM 634 C CA . PRO A 1 87 ? 14.459 15.111 -7.848 1.00 83.06 87 PRO A CA 1
ATOM 635 C C . PRO A 1 87 ? 13.228 14.709 -8.663 1.00 83.06 87 PRO A C 1
ATOM 637 O O . PRO A 1 87 ? 13.075 13.541 -9.023 1.00 83.06 87 PRO A O 1
ATOM 640 N N . ALA A 1 88 ? 12.388 15.680 -9.031 1.00 83.25 88 ALA A N 1
ATOM 641 C CA . ALA A 1 88 ? 11.204 15.442 -9.865 1.00 83.25 88 ALA A CA 1
ATOM 642 C C . ALA A 1 88 ? 11.532 14.757 -11.212 1.00 83.25 88 ALA A C 1
ATOM 644 O O . ALA A 1 88 ? 10.711 14.022 -11.756 1.00 83.25 88 ALA A O 1
ATOM 645 N N . SER A 1 89 ? 12.755 14.928 -11.728 1.00 81.50 89 SER A N 1
ATOM 646 C CA . SER A 1 89 ? 13.241 14.242 -12.933 1.00 81.50 89 SER A CA 1
ATOM 647 C C . SER A 1 89 ? 13.266 12.713 -12.805 1.00 81.50 89 SER A C 1
ATOM 649 O O . SER A 1 89 ? 13.112 12.023 -13.812 1.00 81.50 89 SER A O 1
ATOM 651 N N . CYS A 1 90 ? 13.397 12.171 -11.588 1.00 79.50 90 CYS A N 1
ATOM 652 C CA . CYS A 1 90 ? 13.330 10.732 -11.326 1.00 79.50 90 CYS A CA 1
ATOM 653 C C . CYS A 1 90 ? 11.911 10.163 -11.468 1.00 79.50 90 CYS A C 1
ATOM 655 O O . CYS A 1 90 ? 11.770 8.957 -11.644 1.00 79.50 90 CYS A O 1
ATOM 657 N N . PHE A 1 91 ? 10.881 11.013 -11.421 1.00 84.94 91 PHE A N 1
ATOM 658 C CA . PHE A 1 91 ? 9.467 10.630 -11.488 1.00 84.94 91 PHE A CA 1
ATOM 659 C C . PHE A 1 91 ? 8.867 10.828 -12.891 1.00 84.94 91 PHE A C 1
ATOM 661 O O . PHE A 1 91 ? 7.652 10.909 -13.051 1.00 84.94 91 PHE A O 1
ATOM 668 N N . ARG A 1 92 ? 9.702 10.921 -13.934 1.00 87.06 92 ARG A N 1
ATOM 669 C CA . ARG A 1 92 ? 9.222 10.962 -15.321 1.00 87.06 92 ARG A CA 1
ATOM 670 C C . ARG A 1 92 ? 8.851 9.566 -15.802 1.00 87.06 92 ARG A C 1
ATOM 672 O O . ARG A 1 92 ? 9.589 8.613 -15.562 1.00 87.06 92 ARG A O 1
ATOM 679 N N . LEU A 1 93 ? 7.756 9.482 -16.553 1.00 84.69 93 LEU A N 1
ATOM 680 C CA . LEU A 1 93 ? 7.260 8.232 -17.125 1.00 84.69 93 LEU A CA 1
ATOM 681 C C . LEU A 1 93 ? 8.325 7.540 -17.994 1.00 84.69 93 LEU A C 1
ATOM 683 O O . LEU A 1 93 ? 8.628 6.375 -17.762 1.00 84.69 93 LEU A O 1
ATOM 687 N N . ASP A 1 94 ? 8.978 8.276 -18.898 1.00 85.38 94 ASP A N 1
ATOM 688 C CA . ASP A 1 94 ? 10.017 7.729 -19.789 1.00 85.38 94 ASP A CA 1
ATOM 689 C C . ASP A 1 94 ? 11.201 7.134 -19.009 1.00 85.38 94 ASP A C 1
ATOM 691 O O . ASP A 1 94 ? 11.674 6.032 -19.289 1.00 85.38 94 ASP A O 1
ATOM 695 N N . ALA A 1 95 ? 11.657 7.850 -17.975 1.00 83.44 95 ALA A N 1
ATOM 696 C CA . ALA A 1 95 ? 12.768 7.418 -17.132 1.00 83.44 95 ALA A CA 1
ATOM 697 C C . ALA A 1 95 ? 12.404 6.189 -16.287 1.00 83.44 95 ALA A C 1
ATOM 699 O O . ALA A 1 95 ? 13.257 5.331 -16.044 1.00 83.44 95 ALA A O 1
ATOM 700 N N . ALA A 1 96 ? 11.148 6.105 -15.844 1.00 85.19 96 ALA A N 1
ATOM 701 C CA . ALA A 1 96 ? 10.623 4.972 -15.102 1.00 85.19 96 ALA A CA 1
ATOM 702 C C . ALA A 1 96 ? 10.481 3.725 -15.989 1.00 85.19 96 ALA A C 1
ATOM 704 O O . ALA A 1 96 ? 10.918 2.648 -15.588 1.00 85.19 96 ALA A O 1
ATOM 705 N N . HIS A 1 97 ? 9.963 3.872 -17.212 1.00 83.06 97 HIS A N 1
ATOM 706 C CA . HIS A 1 97 ? 9.907 2.782 -18.190 1.00 83.06 97 HIS A CA 1
ATOM 707 C C . HIS A 1 97 ? 11.290 2.228 -18.512 1.00 83.06 97 HIS A C 1
ATOM 709 O O . HIS A 1 97 ? 11.472 1.012 -18.494 1.00 83.06 97 HIS A O 1
ATOM 715 N N . LEU A 1 98 ? 12.270 3.106 -18.751 1.00 82.50 98 LEU A N 1
ATOM 716 C CA . LEU A 1 98 ? 13.647 2.689 -19.008 1.00 82.50 98 LEU A CA 1
ATOM 717 C C . LEU A 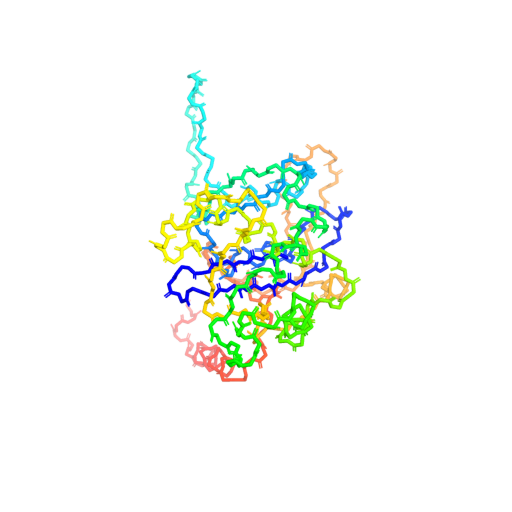1 98 ? 14.219 1.899 -17.819 1.00 82.50 98 LEU A C 1
ATOM 719 O O . LEU A 1 98 ? 14.825 0.848 -18.004 1.00 82.50 98 LEU A O 1
ATOM 723 N N . ALA A 1 99 ? 13.984 2.364 -16.589 1.00 83.62 99 ALA A N 1
ATOM 724 C CA . ALA A 1 99 ? 14.454 1.671 -15.391 1.00 83.62 99 ALA A CA 1
ATOM 725 C C . ALA A 1 99 ? 13.832 0.272 -15.237 1.00 83.62 99 ALA A C 1
ATOM 727 O O . ALA A 1 99 ? 14.537 -0.682 -14.919 1.00 83.62 99 ALA A O 1
ATOM 728 N N . LEU A 1 100 ? 12.530 0.133 -15.501 1.00 84.25 100 LEU A N 1
ATOM 729 C CA . LEU A 1 100 ? 11.826 -1.150 -15.414 1.00 84.25 100 LEU A CA 1
ATOM 730 C C . LEU A 1 100 ? 12.187 -2.107 -16.559 1.00 84.25 100 LEU A C 1
ATOM 732 O O . LEU A 1 100 ? 12.252 -3.312 -16.344 1.00 84.25 100 LEU A O 1
ATOM 736 N N . ALA A 1 101 ? 12.476 -1.586 -17.752 1.00 81.12 101 ALA A N 1
ATOM 737 C CA . ALA A 1 101 ? 12.933 -2.370 -18.901 1.00 81.12 101 ALA A CA 1
ATOM 738 C C . ALA A 1 101 ? 14.264 -3.101 -18.651 1.00 81.12 101 ALA A C 1
ATOM 740 O O . ALA A 1 101 ? 14.493 -4.193 -19.186 1.00 81.12 101 ALA A O 1
ATOM 741 N N . HIS A 1 102 ? 15.140 -2.490 -17.850 1.00 78.69 102 HIS A N 1
ATOM 742 C CA . HIS A 1 102 ? 16.448 -3.037 -17.487 1.00 78.69 102 HIS A CA 1
ATOM 743 C C . HIS A 1 102 ? 16.458 -3.760 -16.133 1.00 78.69 102 HIS A C 1
ATOM 745 O O . HIS A 1 102 ? 17.436 -4.437 -15.815 1.00 78.69 102 HIS A O 1
ATOM 751 N N . LEU A 1 103 ? 15.363 -3.690 -15.369 1.00 82.69 103 LEU A N 1
ATOM 752 C CA . LEU A 1 103 ? 15.222 -4.394 -14.100 1.00 82.69 103 LEU A CA 1
ATOM 753 C C . LEU A 1 103 ? 15.240 -5.912 -14.319 1.00 82.69 103 LEU A C 1
ATOM 755 O O . LEU A 1 103 ? 14.422 -6.474 -15.052 1.00 82.69 103 LEU A O 1
ATOM 759 N N . ARG A 1 104 ? 16.152 -6.598 -13.631 1.00 81.69 104 ARG A N 1
ATOM 760 C CA . ARG A 1 104 ? 16.198 -8.060 -13.589 1.00 81.69 104 ARG A CA 1
ATOM 761 C C . ARG A 1 104 ? 15.378 -8.555 -12.408 1.00 81.69 104 ARG A C 1
ATOM 763 O O . ARG A 1 104 ? 15.596 -8.143 -11.274 1.00 81.69 104 ARG A O 1
ATOM 770 N N . VAL A 1 105 ? 14.456 -9.472 -12.671 1.00 82.56 105 VAL A N 1
ATOM 771 C CA . VAL A 1 105 ? 13.634 -10.095 -11.631 1.00 82.56 105 VAL A CA 1
ATOM 772 C C . VAL A 1 105 ? 13.987 -11.575 -11.557 1.00 82.56 105 VAL A C 1
ATOM 774 O O . VAL A 1 105 ? 13.844 -12.299 -12.541 1.00 82.56 105 VAL A O 1
ATOM 777 N N . GLU A 1 106 ? 14.482 -12.038 -10.412 1.00 80.38 106 GLU A N 1
ATOM 778 C CA . GLU A 1 106 ? 14.956 -13.420 -10.250 1.00 80.38 106 GLU A CA 1
ATOM 779 C C . GLU A 1 106 ? 13.829 -14.449 -10.363 1.00 80.38 106 GLU A C 1
ATOM 781 O O . GLU A 1 106 ? 14.049 -15.533 -10.905 1.00 80.38 106 GLU A O 1
ATOM 786 N N . ALA A 1 107 ? 12.628 -14.089 -9.899 1.00 76.44 107 ALA A N 1
ATOM 787 C CA . ALA A 1 107 ? 11.416 -14.899 -9.983 1.00 76.44 107 ALA A CA 1
ATOM 788 C C . ALA A 1 107 ? 10.892 -15.077 -11.417 1.00 76.44 107 ALA A C 1
ATOM 790 O O . ALA A 1 107 ? 9.969 -15.862 -11.630 1.00 76.44 107 ALA A O 1
ATOM 791 N N . PHE A 1 108 ? 11.439 -14.359 -12.403 1.00 77.75 108 PHE A N 1
ATOM 792 C CA . PHE A 1 108 ? 11.002 -14.507 -13.787 1.00 77.75 108 PHE A CA 1
ATOM 793 C C . PHE A 1 108 ? 11.578 -15.771 -14.437 1.00 77.75 108 PHE A C 1
ATOM 795 O O . PHE A 1 108 ? 12.694 -16.190 -14.108 1.00 77.75 108 PHE A O 1
ATOM 802 N N . PRO A 1 109 ? 10.855 -16.363 -15.408 1.00 73.81 109 PRO A N 1
ATOM 803 C CA . PRO A 1 109 ? 11.343 -17.493 -16.179 1.00 73.81 109 PRO A CA 1
ATOM 804 C C . PRO A 1 109 ? 12.708 -17.193 -16.794 1.00 73.81 109 PRO A C 1
ATOM 806 O O . PRO A 1 109 ? 12.977 -16.082 -17.261 1.00 73.81 109 PRO A O 1
ATOM 809 N N . THR A 1 110 ? 13.562 -18.213 -16.860 1.00 69.62 110 THR A N 1
ATOM 810 C CA . THR A 1 110 ? 14.921 -18.107 -17.410 1.00 69.62 110 THR A CA 1
ATOM 811 C C . THR A 1 110 ? 14.948 -17.537 -18.830 1.00 69.62 110 THR A C 1
ATOM 813 O O . THR A 1 110 ? 15.880 -16.811 -19.158 1.00 69.62 110 THR A O 1
ATOM 816 N N . ALA A 1 111 ? 13.906 -17.787 -19.632 1.00 67.62 111 ALA A N 1
ATOM 817 C CA . ALA A 1 111 ? 13.731 -17.231 -20.975 1.00 67.62 111 ALA A CA 1
ATOM 818 C C . ALA A 1 111 ? 13.599 -15.693 -20.996 1.00 67.62 111 ALA A C 1
ATOM 820 O O . ALA A 1 111 ? 14.158 -15.048 -21.873 1.00 67.62 111 ALA A O 1
ATOM 821 N N . VAL A 1 112 ? 12.916 -15.101 -20.009 1.00 70.56 112 VAL A N 1
ATOM 822 C CA . VAL A 1 112 ? 12.725 -13.640 -19.883 1.00 70.56 112 VAL A CA 1
ATOM 823 C C . VAL A 1 112 ? 13.943 -12.981 -19.217 1.00 70.56 112 VAL A C 1
ATOM 825 O O . VAL A 1 112 ? 14.302 -11.835 -19.507 1.00 70.56 112 VAL A O 1
ATOM 828 N N . ARG A 1 113 ? 14.621 -13.726 -18.334 1.00 65.12 113 ARG A N 1
ATOM 829 C CA . ARG A 1 113 ? 15.855 -13.298 -17.657 1.00 65.12 113 ARG A CA 1
ATOM 830 C C . ARG A 1 113 ? 17.077 -13.302 -18.577 1.00 65.12 113 ARG A C 1
ATOM 832 O O . ARG A 1 113 ? 18.054 -12.613 -18.292 1.00 65.12 113 ARG A O 1
ATOM 839 N N . ALA A 1 114 ? 17.048 -14.089 -19.649 1.00 62.88 114 ALA A N 1
ATOM 840 C CA . ALA A 1 114 ? 18.174 -14.230 -20.553 1.00 62.88 114 ALA A CA 1
ATOM 841 C C . ALA A 1 114 ? 18.547 -12.879 -21.211 1.00 62.88 114 ALA A C 1
ATOM 843 O O . ALA A 1 114 ? 17.680 -12.026 -21.439 1.00 62.88 114 ALA A O 1
ATOM 844 N N . PRO A 1 115 ? 19.840 -12.648 -21.507 1.00 57.97 115 PRO A N 1
ATOM 845 C CA . PRO A 1 115 ? 20.326 -11.375 -22.051 1.00 57.97 115 PRO A CA 1
ATOM 846 C C . PRO A 1 115 ? 19.788 -11.068 -23.458 1.00 57.97 115 PRO A C 1
ATOM 848 O O . PRO A 1 115 ? 19.843 -9.923 -23.891 1.00 57.97 115 PRO A O 1
ATOM 851 N N . ASN A 1 116 ? 19.249 -12.073 -24.153 1.00 58.41 116 ASN A N 1
ATOM 852 C CA . ASN A 1 116 ? 18.578 -11.952 -25.448 1.00 58.41 116 ASN A CA 1
ATOM 853 C C . ASN A 1 116 ? 17.092 -11.564 -25.344 1.00 58.41 116 ASN A C 1
ATOM 855 O O . ASN A 1 116 ? 16.502 -11.227 -26.365 1.00 58.41 116 ASN A O 1
ATOM 859 N N . GLY A 1 117 ? 16.495 -11.600 -24.147 1.00 61.44 117 GLY A N 1
ATOM 860 C CA . GLY A 1 117 ? 15.146 -11.089 -23.931 1.00 61.44 117 GLY A CA 1
ATOM 861 C C . GLY A 1 117 ? 15.104 -9.589 -24.210 1.00 61.44 117 GLY A C 1
ATOM 862 O O . GLY A 1 117 ? 15.958 -8.828 -23.731 1.00 61.44 117 GLY A O 1
ATOM 863 N N . THR A 1 118 ? 14.125 -9.153 -24.994 1.00 71.25 118 THR A N 1
ATOM 864 C CA . THR A 1 118 ? 13.946 -7.733 -25.299 1.00 71.25 118 THR A CA 1
ATOM 865 C C . THR A 1 118 ? 13.438 -6.991 -24.059 1.00 71.25 118 THR A C 1
ATOM 867 O O . THR A 1 118 ? 12.698 -7.535 -23.238 1.00 71.25 118 THR A O 1
ATOM 870 N N . ALA A 1 119 ? 13.832 -5.724 -23.907 1.00 70.38 119 ALA A N 1
ATOM 871 C CA . ALA A 1 119 ? 13.305 -4.832 -22.866 1.00 70.38 119 ALA A CA 1
ATOM 872 C C . ALA A 1 119 ? 11.763 -4.832 -22.823 1.00 70.38 119 ALA A C 1
ATOM 874 O O . ALA A 1 119 ? 11.156 -4.807 -21.754 1.00 70.38 119 ALA A O 1
ATOM 875 N N . GLU A 1 120 ? 11.140 -4.917 -23.996 1.00 73.00 120 GLU A N 1
ATOM 876 C CA . GLU A 1 120 ? 9.692 -4.924 -24.164 1.00 73.00 120 GLU A CA 1
ATOM 877 C C . GLU A 1 120 ? 9.038 -6.207 -23.627 1.00 73.00 120 GLU A C 1
ATOM 879 O O . GLU A 1 120 ? 8.005 -6.140 -22.969 1.00 73.00 120 GLU A O 1
ATOM 884 N N . GLU A 1 121 ? 9.650 -7.378 -23.826 1.00 73.62 121 GLU A N 1
ATOM 885 C CA . GLU A 1 121 ? 9.158 -8.640 -23.256 1.00 73.62 121 GLU A CA 1
ATOM 886 C C . GLU A 1 121 ? 9.222 -8.641 -21.729 1.00 73.62 121 GLU A C 1
ATOM 888 O O . GLU A 1 121 ? 8.285 -9.105 -21.080 1.00 73.62 121 GLU A O 1
ATOM 893 N N . ARG A 1 122 ? 10.287 -8.073 -21.147 1.00 74.69 122 ARG A N 1
ATOM 894 C CA . ARG A 1 122 ? 10.398 -7.922 -19.687 1.00 74.69 122 ARG A CA 1
ATOM 895 C C . ARG A 1 122 ? 9.321 -6.995 -19.142 1.00 74.69 122 ARG A C 1
ATOM 897 O O . ARG A 1 122 ? 8.701 -7.326 -18.135 1.00 74.69 122 ARG A O 1
ATOM 904 N N . LEU A 1 123 ? 9.057 -5.881 -19.827 1.00 74.44 123 LEU A N 1
ATOM 905 C CA . LEU A 1 123 ? 7.975 -4.964 -19.471 1.00 74.44 123 LEU A CA 1
ATOM 906 C C . LEU A 1 123 ? 6.598 -5.621 -19.593 1.00 74.44 123 LEU A C 1
ATOM 908 O O . LEU A 1 123 ? 5.795 -5.481 -18.678 1.00 74.44 123 LEU A O 1
ATOM 912 N N . ARG A 1 124 ? 6.328 -6.377 -20.665 1.00 75.00 124 ARG A N 1
ATOM 913 C CA . ARG A 1 124 ? 5.062 -7.118 -20.816 1.00 75.00 124 ARG A CA 1
ATOM 914 C C . ARG A 1 124 ? 4.885 -8.171 -19.724 1.00 75.00 124 ARG A C 1
ATOM 916 O O . ARG A 1 124 ? 3.788 -8.327 -19.200 1.00 75.00 124 ARG A O 1
ATOM 923 N N . TYR A 1 125 ? 5.957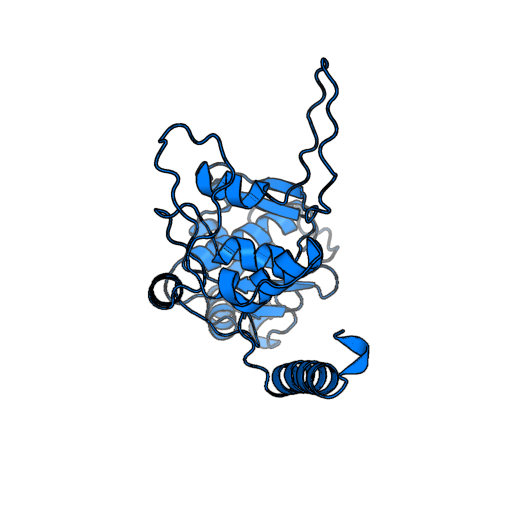 -8.865 -19.350 1.00 74.00 125 TYR A N 1
ATOM 924 C CA . TYR A 1 125 ? 5.916 -9.866 -18.285 1.00 74.00 125 TYR A CA 1
ATOM 925 C C . TYR A 1 125 ? 5.744 -9.225 -16.897 1.00 74.00 125 TYR A C 1
ATOM 927 O O . TYR A 1 125 ? 4.982 -9.725 -16.073 1.00 74.00 125 TYR A O 1
ATOM 935 N N . LEU A 1 126 ? 6.388 -8.078 -16.647 1.00 74.94 126 LEU A N 1
ATOM 936 C CA . LEU A 1 126 ? 6.130 -7.243 -15.466 1.00 74.94 126 LEU A CA 1
ATOM 937 C C . LEU A 1 126 ? 4.666 -6.801 -15.412 1.00 74.94 126 LEU A C 1
ATOM 939 O O . LEU A 1 126 ? 4.029 -6.963 -14.374 1.00 74.94 126 LEU A O 1
ATOM 943 N N . ALA A 1 127 ? 4.130 -6.307 -16.531 1.00 72.00 127 ALA A N 1
ATOM 944 C CA . ALA A 1 127 ? 2.735 -5.894 -16.662 1.00 72.00 127 ALA A CA 1
ATOM 945 C C . ALA A 1 127 ? 1.758 -7.035 -16.361 1.00 72.00 127 ALA A C 1
ATOM 947 O O . ALA A 1 127 ? 0.737 -6.822 -15.723 1.00 72.00 127 ALA A O 1
ATOM 948 N N . SER A 1 128 ? 2.082 -8.260 -16.781 1.00 71.44 128 SER A N 1
ATOM 949 C CA . SER A 1 128 ? 1.214 -9.414 -16.541 1.00 71.44 128 SER A CA 1
ATOM 950 C C . SER A 1 128 ? 1.258 -9.918 -15.094 1.00 71.44 128 SER A C 1
ATOM 952 O O . SER A 1 128 ? 0.302 -10.533 -14.636 1.00 71.44 128 SER A O 1
ATOM 954 N N . HIS A 1 129 ? 2.369 -9.715 -14.378 1.00 65.06 129 HIS A N 1
ATOM 955 C CA . HIS A 1 129 ? 2.532 -10.149 -12.978 1.00 65.06 129 HIS A CA 1
ATOM 956 C C . HIS A 1 129 ? 2.005 -9.122 -11.983 1.00 65.06 129 HIS A C 1
ATOM 958 O O . HIS A 1 129 ? 1.664 -9.444 -10.846 1.00 65.06 129 HIS A O 1
ATOM 964 N N . VAL A 1 130 ? 1.961 -7.872 -12.418 1.00 63.56 130 VAL A N 1
ATOM 965 C CA . VAL A 1 130 ? 1.551 -6.730 -11.631 1.00 63.56 130 VAL A CA 1
ATOM 966 C C . VAL A 1 130 ? 0.393 -6.123 -12.405 1.00 63.56 130 VAL A C 1
ATOM 968 O O . VAL A 1 130 ? 0.616 -5.297 -13.283 1.00 63.56 130 VAL A O 1
ATOM 971 N N . ASN A 1 131 ? -0.841 -6.518 -12.065 1.00 56.84 131 ASN A N 1
ATOM 972 C CA . ASN A 1 131 ? -2.113 -6.017 -12.625 1.00 56.84 131 ASN A CA 1
ATOM 973 C C . ASN A 1 131 ? -2.351 -4.505 -12.352 1.00 56.84 131 ASN A C 1
ATOM 975 O O . ASN A 1 131 ? -3.480 -4.050 -12.220 1.00 56.84 131 ASN A O 1
ATOM 979 N N . VAL A 1 132 ? -1.264 -3.754 -12.164 1.00 52.62 132 VAL A N 1
ATOM 980 C CA . VAL A 1 132 ? -1.132 -2.372 -11.700 1.00 52.62 132 VAL A CA 1
ATOM 981 C C . VAL A 1 132 ? -0.469 -1.501 -12.786 1.00 52.62 132 VAL A C 1
ATOM 983 O O . VAL A 1 132 ? -0.161 -0.339 -12.542 1.00 52.62 132 VAL A O 1
ATOM 986 N N . LEU A 1 133 ? -0.200 -2.049 -13.983 1.00 54.50 133 LEU A N 1
ATOM 987 C CA . LEU A 1 133 ? 0.187 -1.245 -15.154 1.00 54.50 133 LEU A CA 1
ATOM 988 C C . LEU A 1 133 ? -1.016 -0.823 -16.015 1.00 54.50 133 LEU A C 1
ATOM 990 O O . LEU A 1 133 ? -0.833 -0.086 -16.984 1.00 54.50 133 LEU A O 1
ATOM 994 N N . ASP A 1 134 ? -2.229 -1.243 -15.647 1.00 49.91 134 ASP A N 1
ATOM 995 C CA . ASP A 1 134 ? -3.463 -0.822 -16.301 1.00 49.91 134 ASP A CA 1
ATOM 996 C C . ASP A 1 134 ? -3.940 0.526 -15.735 1.00 49.91 134 ASP A C 1
ATOM 998 O O . ASP A 1 134 ? -4.306 0.639 -14.571 1.00 49.91 134 ASP A O 1
ATOM 1002 N N . GLY A 1 135 ? -3.974 1.554 -16.587 1.00 52.28 135 GLY A N 1
ATOM 1003 C CA . GLY A 1 135 ? -4.876 2.702 -16.429 1.00 52.28 135 GLY A CA 1
ATOM 1004 C C . GLY A 1 135 ? -4.258 4.041 -16.022 1.00 52.28 135 GLY A C 1
ATOM 1005 O O . GLY A 1 135 ? -4.650 5.062 -16.585 1.00 52.28 135 GLY A O 1
ATOM 1006 N N . ALA A 1 136 ? -3.260 4.084 -15.138 1.00 57.69 136 ALA A N 1
ATOM 1007 C CA . ALA A 1 136 ? -2.583 5.337 -14.792 1.00 57.69 136 ALA A CA 1
ATOM 1008 C C . ALA A 1 136 ? -1.077 5.128 -14.612 1.00 57.69 136 ALA A C 1
ATOM 1010 O O . ALA A 1 136 ? -0.616 4.330 -13.798 1.00 57.69 136 ALA A O 1
ATOM 1011 N N . GLY A 1 137 ? -0.267 5.903 -15.338 1.00 70.25 137 GLY A N 1
ATOM 1012 C CA . GLY A 1 137 ? 1.200 5.816 -15.285 1.00 70.25 137 GLY A CA 1
ATOM 1013 C C . GLY A 1 137 ? 1.821 6.085 -13.902 1.00 70.25 137 GLY A C 1
ATOM 1014 O O . GLY A 1 137 ? 3.036 5.982 -13.758 1.00 70.25 137 GLY A O 1
ATOM 1015 N N . GLY A 1 138 ? 1.024 6.410 -12.877 1.00 79.88 138 GLY A N 1
ATOM 1016 C CA . GLY A 1 138 ? 1.481 6.683 -11.515 1.00 79.88 138 GLY A CA 1
ATOM 1017 C C . GLY A 1 138 ? 2.200 5.502 -10.859 1.00 79.88 138 GLY A C 1
ATOM 1018 O O . GLY A 1 138 ? 3.235 5.701 -10.221 1.00 79.88 138 GLY A O 1
ATOM 1019 N N . THR A 1 139 ? 1.723 4.270 -11.052 1.00 80.25 139 THR A N 1
ATOM 1020 C CA . THR A 1 139 ? 2.381 3.078 -10.486 1.00 80.25 139 THR A CA 1
ATOM 1021 C C . THR A 1 139 ? 3.701 2.779 -11.193 1.00 80.25 139 THR A C 1
ATOM 1023 O O . THR A 1 139 ? 4.706 2.529 -10.527 1.00 80.25 139 THR A O 1
ATOM 1026 N N . ILE A 1 140 ? 3.730 2.880 -12.527 1.00 83.81 140 ILE A N 1
ATOM 1027 C CA . ILE A 1 140 ? 4.955 2.741 -13.336 1.00 83.81 140 ILE A CA 1
ATOM 1028 C C . ILE A 1 140 ? 6.000 3.741 -12.855 1.00 83.81 140 ILE A C 1
ATOM 1030 O O . ILE A 1 140 ? 7.134 3.366 -12.563 1.00 83.81 140 ILE A O 1
ATOM 1034 N N . VAL A 1 141 ? 5.592 5.005 -12.725 1.00 87.12 141 VAL A N 1
ATOM 1035 C CA . VAL A 1 141 ? 6.442 6.091 -12.243 1.00 87.12 141 VAL A CA 1
ATOM 1036 C C . VAL A 1 141 ? 6.956 5.807 -10.838 1.00 87.12 141 VAL A C 1
ATOM 1038 O O . VAL A 1 141 ? 8.152 5.949 -10.608 1.00 87.12 141 VAL A O 1
ATOM 1041 N N . ALA A 1 142 ? 6.094 5.384 -9.911 1.00 87.56 142 ALA A N 1
ATOM 1042 C CA . ALA A 1 142 ? 6.496 5.085 -8.540 1.00 87.56 142 ALA A CA 1
ATOM 1043 C C . ALA A 1 142 ? 7.484 3.910 -8.466 1.00 87.56 142 ALA A C 1
ATOM 1045 O O . ALA A 1 142 ? 8.470 3.984 -7.737 1.00 87.56 142 ALA A O 1
ATOM 1046 N N . LEU A 1 143 ? 7.249 2.840 -9.230 1.00 87.31 143 LEU A N 1
ATOM 1047 C CA . LEU A 1 143 ? 8.141 1.681 -9.265 1.00 87.31 143 LEU A CA 1
ATOM 1048 C C . LEU A 1 143 ? 9.481 2.024 -9.913 1.00 87.31 143 LEU A C 1
ATOM 1050 O O . LEU A 1 143 ? 10.534 1.740 -9.345 1.00 87.31 143 LEU A O 1
ATOM 1054 N N . GLY A 1 144 ? 9.456 2.649 -11.089 1.00 87.44 144 GLY A N 1
ATOM 1055 C CA . GLY A 1 144 ? 10.667 2.993 -11.822 1.00 87.44 144 GLY A CA 1
ATOM 1056 C C . GLY A 1 144 ? 11.503 4.055 -11.107 1.00 87.44 144 GLY A C 1
ATOM 1057 O O . GLY A 1 144 ? 12.728 3.937 -11.071 1.00 87.44 144 GLY A O 1
ATOM 1058 N N . SER A 1 145 ? 10.875 5.053 -10.476 1.00 87.88 145 SER A N 1
ATOM 1059 C CA . SER A 1 145 ? 11.597 6.048 -9.673 1.00 87.88 145 SER A CA 1
ATOM 1060 C C . SER A 1 145 ? 12.246 5.413 -8.444 1.00 87.88 145 SER A C 1
ATOM 1062 O O . SER A 1 145 ? 13.409 5.703 -8.160 1.00 87.88 145 SER A O 1
ATOM 1064 N N . LEU A 1 146 ? 11.551 4.489 -7.770 1.00 88.81 146 LEU A N 1
ATOM 1065 C CA . LEU A 1 146 ? 12.096 3.749 -6.636 1.00 88.81 146 LEU A CA 1
ATOM 1066 C C . LEU A 1 146 ? 13.296 2.892 -7.051 1.00 88.81 146 LEU A C 1
ATOM 1068 O O . LEU A 1 146 ? 14.338 2.965 -6.404 1.00 88.81 146 LEU A O 1
ATOM 1072 N N . VAL A 1 147 ? 13.192 2.147 -8.158 1.00 88.62 147 VAL A N 1
ATOM 1073 C CA . VAL A 1 147 ? 14.315 1.370 -8.711 1.00 88.62 147 VAL A CA 1
ATOM 1074 C C . VAL A 1 147 ? 15.514 2.279 -8.971 1.00 88.62 147 VAL A C 1
ATOM 1076 O O . VAL A 1 147 ? 16.604 1.993 -8.488 1.00 88.62 147 VAL A O 1
ATOM 1079 N N . ARG A 1 148 ? 15.319 3.422 -9.639 1.00 86.25 148 ARG A N 1
ATOM 1080 C CA . ARG A 1 148 ? 16.405 4.379 -9.918 1.00 86.25 148 ARG A CA 1
ATOM 1081 C C . ARG A 1 148 ? 17.065 4.906 -8.650 1.00 86.25 148 ARG A C 1
ATOM 1083 O O . ARG A 1 148 ? 18.291 4.966 -8.591 1.00 86.25 148 ARG A O 1
ATOM 1090 N N . VAL A 1 149 ? 16.273 5.293 -7.650 1.00 86.00 149 VAL A N 1
ATOM 1091 C CA . VAL A 1 149 ? 16.804 5.808 -6.380 1.00 86.00 149 VAL A CA 1
ATOM 1092 C C . VAL A 1 149 ? 17.586 4.721 -5.647 1.00 86.00 149 VAL A C 1
ATOM 1094 O O . VAL A 1 149 ? 18.692 4.979 -5.180 1.00 86.00 149 VAL A O 1
ATOM 1097 N N . LEU A 1 150 ? 17.070 3.494 -5.593 1.00 86.06 150 LEU A N 1
ATOM 1098 C CA . LEU A 1 150 ? 17.756 2.387 -4.929 1.00 86.06 150 LEU A CA 1
ATOM 1099 C C . LEU A 1 150 ? 19.025 1.949 -5.675 1.00 86.06 150 LEU A C 1
ATOM 1101 O O . LEU A 1 150 ? 20.018 1.615 -5.031 1.00 86.06 150 LEU A O 1
ATOM 1105 N N . THR A 1 151 ? 19.037 1.995 -7.010 1.00 84.75 151 THR A N 1
ATOM 1106 C CA . THR A 1 151 ? 20.254 1.781 -7.808 1.00 84.75 151 THR A CA 1
ATOM 1107 C C . THR A 1 151 ? 21.279 2.881 -7.560 1.00 84.75 151 THR A C 1
ATOM 1109 O O . THR A 1 151 ? 22.451 2.570 -7.380 1.00 84.75 151 THR A O 1
ATOM 1112 N N . ALA A 1 152 ? 20.861 4.149 -7.495 1.00 81.94 152 ALA A N 1
ATOM 1113 C CA . ALA A 1 152 ? 21.767 5.267 -7.228 1.00 81.94 152 ALA A CA 1
ATOM 1114 C C . ALA A 1 152 ? 22.442 5.164 -5.848 1.00 81.94 152 ALA A C 1
ATOM 1116 O O . ALA A 1 152 ? 23.577 5.600 -5.684 1.00 81.94 152 ALA A O 1
ATOM 1117 N N . VAL A 1 153 ? 21.761 4.558 -4.869 1.00 81.31 153 VAL A N 1
ATOM 1118 C CA . VAL A 1 153 ? 22.310 4.275 -3.530 1.00 81.31 153 VAL A CA 1
ATOM 1119 C C . VAL A 1 153 ? 23.103 2.952 -3.493 1.00 81.31 153 VAL A C 1
ATOM 1121 O O . VAL A 1 153 ? 23.757 2.655 -2.499 1.00 81.31 153 VAL A O 1
ATOM 1124 N N . GLY A 1 154 ? 23.091 2.159 -4.570 1.00 77.50 154 GLY A N 1
ATOM 1125 C CA . GLY A 1 154 ? 23.801 0.877 -4.658 1.00 77.50 154 GLY A CA 1
ATOM 1126 C C . GLY A 1 154 ? 23.099 -0.292 -3.956 1.00 77.50 154 GLY A C 1
ATOM 1127 O O . GLY A 1 154 ? 23.715 -1.326 -3.719 1.00 77.50 154 GLY A O 1
ATOM 1128 N N . VAL A 1 155 ? 21.811 -0.160 -3.619 1.00 81.62 155 VAL A N 1
ATOM 1129 C CA . VAL A 1 155 ? 21.037 -1.204 -2.912 1.00 81.62 155 VAL A CA 1
ATOM 1130 C C . VAL A 1 155 ? 20.643 -2.356 -3.842 1.00 81.62 155 VAL A C 1
ATOM 1132 O O . VAL A 1 155 ? 20.568 -3.501 -3.405 1.00 81.62 155 VAL A O 1
ATOM 1135 N N . LEU A 1 156 ? 20.373 -2.061 -5.119 1.00 77.19 156 LEU A N 1
ATOM 1136 C CA . LEU A 1 156 ? 19.911 -3.049 -6.111 1.00 77.19 156 LEU A CA 1
ATOM 1137 C C . LEU A 1 156 ? 21.024 -3.613 -6.999 1.00 77.19 156 LEU A C 1
ATOM 1139 O O . LEU A 1 156 ? 20.743 -4.412 -7.889 1.00 77.19 156 LEU A O 1
ATOM 1143 N N . THR A 1 157 ? 22.268 -3.178 -6.812 1.00 71.94 157 THR A N 1
ATOM 1144 C CA . THR A 1 157 ? 23.401 -3.665 -7.602 1.00 71.94 157 THR A CA 1
ATOM 1145 C C . THR A 1 157 ? 23.937 -4.953 -6.987 1.00 71.94 157 THR A C 1
ATOM 1147 O O . THR A 1 157 ? 24.345 -4.949 -5.826 1.00 71.94 157 THR A O 1
ATOM 1150 N N . ASP A 1 158 ? 23.989 -6.040 -7.758 1.00 59.09 158 ASP A N 1
ATOM 1151 C CA . ASP A 1 158 ? 24.520 -7.341 -7.317 1.00 59.09 158 ASP A CA 1
ATOM 1152 C C . ASP A 1 158 ? 26.050 -7.336 -7.186 1.00 59.09 158 ASP A C 1
ATOM 1154 O O . ASP A 1 158 ? 26.710 -8.120 -7.853 1.00 59.09 158 ASP A O 1
ATOM 1158 N N . GLY A 1 159 ? 26.656 -6.426 -6.412 1.00 50.78 159 GLY A N 1
ATOM 1159 C CA . GLY A 1 159 ? 28.099 -6.417 -6.092 1.00 50.78 159 GLY A CA 1
ATOM 1160 C C . GLY A 1 159 ? 29.078 -6.470 -7.283 1.00 50.78 159 GLY A C 1
ATOM 1161 O O . GLY A 1 159 ? 30.291 -6.533 -7.091 1.00 50.78 159 GLY A O 1
ATOM 1162 N N . SER A 1 160 ? 28.574 -6.457 -8.515 1.00 45.38 160 SER A N 1
ATOM 1163 C CA . SER A 1 160 ? 29.320 -6.622 -9.742 1.00 45.38 160 SER A CA 1
ATOM 1164 C C . SER A 1 160 ? 29.769 -5.235 -10.143 1.00 45.38 160 SER A C 1
ATOM 1166 O O . SER A 1 160 ? 28.990 -4.409 -10.618 1.00 45.38 160 SER A O 1
ATOM 1168 N N . LEU A 1 161 ? 31.053 -4.984 -9.917 1.00 44.47 161 LEU A N 1
ATOM 1169 C CA . LEU A 1 161 ? 31.783 -3.739 -10.171 1.00 44.47 161 LEU A CA 1
ATOM 1170 C C . LEU A 1 161 ? 31.736 -3.267 -11.648 1.00 44.47 161 LEU A C 1
ATOM 1172 O O . LEU A 1 161 ? 32.398 -2.300 -12.009 1.00 44.47 161 LEU A O 1
ATOM 1176 N N . ALA A 1 162 ? 30.960 -3.923 -12.516 1.00 44.00 162 ALA A N 1
ATOM 1177 C CA . ALA A 1 162 ? 30.828 -3.626 -13.940 1.00 44.00 162 ALA A CA 1
ATOM 1178 C C . ALA A 1 162 ? 29.849 -2.474 -14.267 1.00 44.00 162 ALA A C 1
ATOM 1180 O O . ALA A 1 162 ? 29.733 -2.088 -15.429 1.00 44.00 162 ALA A O 1
ATOM 1181 N N . ALA A 1 163 ? 29.160 -1.898 -13.274 1.00 43.25 163 ALA A N 1
ATOM 1182 C CA . ALA A 1 163 ? 28.179 -0.822 -13.482 1.00 43.25 163 ALA A CA 1
ATOM 1183 C C . ALA A 1 163 ? 28.797 0.580 -13.694 1.00 43.25 163 ALA A C 1
ATOM 1185 O O . ALA A 1 163 ? 28.087 1.525 -14.028 1.00 43.25 163 ALA A O 1
ATOM 1186 N N . ALA A 1 164 ? 30.118 0.738 -13.557 1.00 40.91 164 ALA A N 1
ATOM 1187 C CA . ALA A 1 164 ? 30.785 2.040 -13.680 1.00 40.91 164 ALA A CA 1
ATOM 1188 C C . ALA A 1 164 ? 30.904 2.577 -15.127 1.00 40.91 164 ALA A C 1
ATOM 1190 O O . ALA A 1 164 ? 31.438 3.665 -15.327 1.00 40.91 164 ALA A O 1
ATOM 1191 N N . ALA A 1 165 ? 30.435 1.843 -16.145 1.00 40.53 165 ALA A N 1
ATOM 1192 C CA . ALA A 1 165 ? 30.715 2.169 -17.548 1.00 40.53 165 ALA A CA 1
ATOM 1193 C C . ALA A 1 165 ? 29.538 2.761 -18.347 1.00 40.53 165 ALA A C 1
ATOM 1195 O O . ALA A 1 165 ? 29.753 3.170 -19.490 1.00 40.53 165 ALA A O 1
ATOM 1196 N N . ARG A 1 166 ? 28.305 2.814 -17.815 1.00 40.56 166 ARG A N 1
ATOM 1197 C CA . ARG A 1 166 ? 27.154 3.388 -18.543 1.00 40.56 166 ARG A CA 1
ATOM 1198 C C . ARG A 1 166 ? 26.167 4.085 -17.594 1.00 40.56 166 ARG A C 1
ATOM 1200 O O . ARG A 1 166 ? 25.520 3.390 -16.819 1.00 40.56 166 ARG A O 1
ATOM 1207 N N . PRO A 1 167 ? 25.985 5.416 -17.684 1.00 47.03 167 PRO A N 1
ATOM 1208 C CA . PRO A 1 167 ? 25.041 6.158 -16.837 1.00 47.03 167 PRO A CA 1
ATOM 1209 C C . PRO A 1 167 ? 23.564 5.786 -17.079 1.00 47.03 167 PRO A C 1
ATOM 1211 O O . PRO A 1 167 ? 22.716 6.096 -16.246 1.00 47.03 167 PRO A O 1
ATOM 1214 N N . ASP A 1 168 ? 23.271 5.082 -18.180 1.00 48.91 168 ASP A N 1
ATOM 1215 C CA . ASP A 1 168 ? 21.911 4.714 -18.596 1.00 48.91 168 ASP A CA 1
ATOM 1216 C C . ASP A 1 168 ? 21.577 3.223 -18.389 1.00 48.91 168 ASP A C 1
ATOM 1218 O O . ASP A 1 168 ? 20.424 2.821 -18.542 1.00 48.91 168 ASP A O 1
ATOM 1222 N N . ALA A 1 169 ? 22.563 2.386 -18.039 1.00 49.12 169 ALA A N 1
ATOM 1223 C CA . ALA A 1 169 ? 22.368 0.948 -17.853 1.00 49.12 169 ALA A CA 1
ATOM 1224 C C . ALA A 1 169 ? 22.165 0.629 -16.368 1.00 49.12 169 ALA A C 1
ATOM 1226 O O . ALA A 1 169 ? 23.110 0.398 -15.615 1.00 49.12 169 ALA A O 1
ATOM 1227 N N . VAL A 1 170 ? 20.90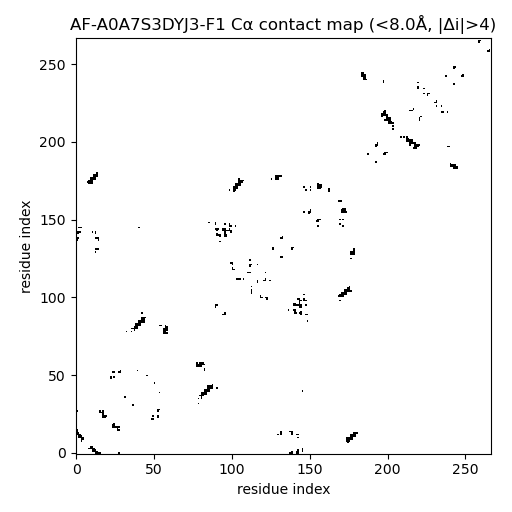6 0.630 -15.943 1.00 56.78 170 VAL A N 1
ATOM 1228 C CA . VAL A 1 170 ? 20.507 0.226 -14.594 1.00 56.78 170 VAL A CA 1
ATOM 1229 C C . VAL A 1 170 ? 20.527 -1.304 -14.519 1.00 56.78 170 VAL A C 1
ATOM 1231 O O . VAL A 1 170 ? 19.512 -1.950 -14.754 1.00 56.78 170 VAL A O 1
ATOM 1234 N N . ASP A 1 171 ? 21.679 -1.905 -14.209 1.00 64.38 171 ASP A N 1
ATOM 1235 C CA . ASP A 1 171 ? 21.756 -3.328 -13.833 1.00 64.38 171 ASP A CA 1
ATOM 1236 C C . ASP A 1 171 ? 21.273 -3.483 -12.377 1.00 64.38 171 ASP A C 1
ATOM 1238 O O . ASP A 1 171 ? 22.047 -3.658 -11.436 1.00 64.38 171 ASP A O 1
ATOM 1242 N N . ALA A 1 172 ? 19.960 -3.338 -12.195 1.00 77.00 172 ALA A N 1
ATOM 1243 C CA . ALA A 1 172 ? 19.270 -3.553 -10.930 1.00 77.00 172 ALA A CA 1
ATOM 1244 C C . ALA A 1 172 ? 18.659 -4.953 -10.902 1.00 77.00 172 ALA A C 1
ATOM 1246 O O . ALA A 1 172 ? 18.023 -5.367 -11.876 1.00 77.00 172 ALA A O 1
ATOM 1247 N N . SER A 1 173 ? 18.797 -5.660 -9.782 1.00 81.69 173 SER A N 1
ATOM 1248 C CA . SER A 1 173 ? 18.149 -6.953 -9.577 1.00 81.69 173 SER A CA 1
ATOM 1249 C C . SER A 1 173 ? 17.287 -6.983 -8.316 1.00 81.69 173 SER A C 1
ATOM 1251 O O . SER A 1 173 ? 17.647 -6.477 -7.248 1.00 81.69 173 SER A O 1
ATOM 1253 N N . VAL A 1 174 ? 16.116 -7.599 -8.454 1.00 84.19 174 VAL A N 1
ATOM 1254 C CA . VAL A 1 174 ? 15.167 -7.847 -7.366 1.00 84.19 174 VAL A CA 1
ATOM 1255 C C . VAL A 1 174 ? 14.714 -9.298 -7.399 1.00 84.19 174 VAL A C 1
ATOM 1257 O O . VAL A 1 174 ? 14.658 -9.922 -8.460 1.00 84.19 174 VAL A O 1
ATOM 1260 N N . ARG A 1 175 ? 14.339 -9.842 -6.241 1.00 83.44 175 ARG A N 1
ATOM 1261 C CA . ARG A 1 175 ? 13.858 -11.223 -6.149 1.00 83.44 175 ARG A CA 1
ATOM 1262 C C . ARG A 1 175 ? 12.535 -11.390 -6.890 1.00 83.44 175 ARG A C 1
ATOM 1264 O O . ARG A 1 175 ? 12.382 -12.299 -7.697 1.00 83.44 175 ARG A O 1
ATOM 1271 N N . ALA A 1 176 ? 11.573 -10.520 -6.604 1.00 79.69 176 ALA A N 1
ATOM 1272 C CA . ALA A 1 176 ? 10.235 -10.569 -7.176 1.00 79.69 176 ALA A CA 1
ATOM 1273 C C . ALA A 1 176 ? 9.616 -9.171 -7.225 1.00 79.69 176 ALA A C 1
ATOM 1275 O O . ALA A 1 176 ? 9.975 -8.297 -6.431 1.00 79.69 176 ALA A O 1
ATOM 1276 N N . VAL A 1 177 ? 8.654 -8.996 -8.129 1.00 80.50 177 VAL A N 1
ATOM 1277 C CA . VAL A 1 177 ? 7.756 -7.840 -8.149 1.00 80.50 177 VAL A CA 1
ATOM 1278 C C . VAL A 1 177 ? 6.343 -8.339 -7.880 1.00 80.50 177 VAL A C 1
ATOM 1280 O O . VAL A 1 177 ? 5.900 -9.287 -8.525 1.00 80.50 177 VAL A O 1
ATOM 1283 N N . VAL A 1 178 ? 5.663 -7.739 -6.906 1.00 76.31 178 VAL A N 1
ATOM 1284 C CA . VAL A 1 178 ? 4.351 -8.188 -6.425 1.00 76.31 178 VAL A CA 1
ATOM 1285 C C . VAL A 1 178 ? 3.404 -6.993 -6.337 1.00 76.31 178 VAL A C 1
ATOM 1287 O O . VAL A 1 178 ? 3.809 -5.890 -5.967 1.00 76.31 178 VAL A O 1
ATOM 1290 N N . ALA A 1 179 ? 2.127 -7.190 -6.649 1.00 72.75 179 ALA A N 1
ATOM 1291 C CA . ALA A 1 179 ? 1.122 -6.190 -6.317 1.00 72.75 179 ALA A CA 1
ATOM 1292 C C . ALA A 1 179 ? 1.016 -6.064 -4.787 1.00 72.75 179 ALA A C 1
ATOM 1294 O O . ALA A 1 179 ? 0.895 -7.051 -4.064 1.00 72.75 179 ALA A O 1
ATOM 1295 N N . LEU A 1 180 ? 1.080 -4.840 -4.275 1.00 69.44 180 LEU A N 1
ATOM 1296 C CA . LEU A 1 180 ? 0.738 -4.533 -2.896 1.00 69.44 180 LEU A CA 1
ATOM 1297 C C . LEU A 1 180 ? -0.784 -4.448 -2.834 1.00 69.44 180 LEU A C 1
ATOM 1299 O O . LEU A 1 180 ? -1.394 -3.388 -2.930 1.00 69.44 180 LEU A O 1
ATOM 1303 N N . THR A 1 181 ? -1.405 -5.610 -2.744 1.00 57.62 181 THR A N 1
ATOM 1304 C CA . THR A 1 181 ? -2.803 -5.740 -2.371 1.00 57.62 181 THR A CA 1
ATOM 1305 C C . THR A 1 181 ? -2.897 -5.454 -0.873 1.00 57.62 181 THR A C 1
ATOM 1307 O O . THR A 1 181 ? -2.109 -5.961 -0.070 1.00 57.62 181 THR A O 1
ATOM 1310 N N . CYS A 1 182 ? -3.872 -4.649 -0.453 1.00 55.22 182 CYS A N 1
ATOM 1311 C CA . CYS A 1 182 ? -4.345 -4.687 0.932 1.00 55.22 182 CYS A CA 1
ATOM 1312 C C . CYS A 1 182 ? -5.110 -6.009 1.137 1.00 55.22 182 CYS A C 1
ATOM 1314 O O . CYS A 1 182 ? -6.317 -6.012 1.363 1.00 55.22 182 CYS A O 1
ATOM 1316 N N . GLU A 1 183 ? -4.429 -7.140 0.948 1.00 49.19 183 GLU A N 1
ATOM 1317 C CA . GLU A 1 183 ? -4.997 -8.479 1.047 1.00 49.19 183 GLU A CA 1
ATOM 1318 C C . GLU A 1 183 ? -5.645 -8.668 2.421 1.00 49.19 183 GLU A C 1
ATOM 1320 O O . GLU A 1 183 ? -5.072 -8.334 3.459 1.00 49.19 183 GLU A O 1
ATOM 1325 N N . GLY A 1 184 ? -6.884 -9.162 2.415 1.00 59.44 184 GLY A N 1
ATOM 1326 C CA . GLY A 1 184 ? -7.667 -9.361 3.631 1.00 59.44 184 GLY A CA 1
ATOM 1327 C C . GLY A 1 184 ? -8.397 -8.122 4.153 1.00 59.44 184 GLY A C 1
ATOM 1328 O O . GLY A 1 184 ? -8.963 -8.216 5.240 1.00 59.44 184 GLY A O 1
ATOM 1329 N N . ILE A 1 185 ? -8.433 -7.001 3.418 1.00 67.62 185 ILE A N 1
ATOM 1330 C CA . ILE A 1 185 ? -9.197 -5.796 3.787 1.00 67.62 185 ILE A CA 1
ATOM 1331 C C . ILE A 1 185 ? -10.166 -5.387 2.674 1.00 67.62 185 ILE A C 1
ATOM 1333 O O . ILE A 1 185 ? -9.814 -5.383 1.497 1.00 67.62 185 ILE A O 1
ATOM 1337 N N . LEU A 1 186 ? -11.391 -5.028 3.058 1.00 76.81 186 LEU A N 1
ATOM 1338 C CA . LEU A 1 186 ? -12.439 -4.547 2.167 1.00 76.81 186 LEU A CA 1
ATOM 1339 C C . LEU A 1 186 ? -12.072 -3.169 1.620 1.00 76.81 186 LEU A C 1
ATOM 1341 O O . LEU A 1 186 ? -11.900 -2.221 2.384 1.00 76.81 186 LEU A O 1
ATOM 1345 N N . SER A 1 187 ? -11.981 -3.066 0.294 1.00 69.25 187 SER A N 1
ATOM 1346 C CA . SER A 1 187 ? -11.883 -1.776 -0.385 1.00 69.25 187 SER A CA 1
ATOM 1347 C C . SER A 1 187 ? -13.246 -1.087 -0.343 1.00 69.25 187 SER A C 1
ATOM 1349 O O . SER A 1 187 ? -14.226 -1.630 -0.853 1.00 69.25 187 SER A O 1
ATOM 1351 N N . VAL A 1 188 ? -13.309 0.086 0.285 1.00 68.94 188 VAL A N 1
ATOM 1352 C CA . VAL A 1 188 ? -14.503 0.934 0.364 1.00 68.94 188 VAL A CA 1
ATOM 1353 C C . VAL A 1 188 ? -14.106 2.317 -0.137 1.00 68.94 188 VAL A C 1
ATOM 1355 O O . VAL A 1 188 ? -13.102 2.867 0.316 1.00 68.94 188 VAL A O 1
ATOM 1358 N N . ASP A 1 189 ? -14.858 2.868 -1.087 1.00 63.75 189 ASP A N 1
ATOM 1359 C CA . ASP A 1 189 ? -14.574 4.200 -1.622 1.00 63.75 189 ASP A CA 1
ATOM 1360 C C . ASP A 1 189 ? -14.936 5.310 -0.612 1.00 63.75 189 ASP A C 1
ATOM 1362 O O . ASP A 1 189 ? -15.700 5.121 0.342 1.00 63.75 189 ASP A O 1
ATOM 1366 N N . ALA A 1 190 ? -14.380 6.505 -0.816 1.00 61.38 190 ALA A N 1
ATOM 1367 C CA . ALA A 1 190 ? -14.591 7.632 0.092 1.00 61.38 190 ALA A CA 1
ATOM 1368 C C . ALA A 1 190 ? -16.064 8.080 0.149 1.00 61.38 190 ALA A C 1
ATOM 1370 O O . ALA A 1 190 ? -16.554 8.469 1.214 1.00 61.38 190 ALA A O 1
ATOM 1371 N N . LEU A 1 191 ? -16.788 7.992 -0.973 1.00 63.06 191 LEU A N 1
ATOM 1372 C CA . LEU A 1 191 ? -18.210 8.331 -1.042 1.00 63.06 191 LEU A CA 1
ATOM 1373 C C . LEU A 1 191 ? -19.062 7.364 -0.216 1.00 63.06 191 LEU A C 1
ATOM 1375 O O . LEU A 1 191 ? -19.918 7.824 0.536 1.00 63.06 191 LEU A O 1
ATOM 1379 N N . THR A 1 192 ? -18.795 6.059 -0.273 1.00 73.56 192 THR A N 1
ATOM 1380 C CA . THR A 1 192 ? -19.484 5.061 0.557 1.00 73.56 192 THR A CA 1
ATOM 1381 C C . THR A 1 192 ? -19.134 5.245 2.027 1.00 73.56 192 THR A C 1
ATOM 1383 O O . THR A 1 192 ? -20.033 5.220 2.864 1.00 73.56 192 THR A O 1
ATOM 1386 N N . MET A 1 193 ? -17.869 5.518 2.368 1.00 73.44 193 MET A N 1
ATOM 1387 C CA . MET A 1 193 ? -17.472 5.803 3.757 1.00 73.44 193 MET A CA 1
ATOM 1388 C C . MET A 1 193 ? -18.236 7.004 4.343 1.00 73.44 193 MET A C 1
ATOM 1390 O O . MET A 1 193 ? -18.646 6.965 5.507 1.00 73.44 193 MET A O 1
ATOM 1394 N N . ARG A 1 194 ? -18.467 8.049 3.534 1.00 72.50 194 ARG A N 1
ATOM 1395 C CA . ARG A 1 194 ? -19.276 9.224 3.906 1.00 72.50 194 ARG A CA 1
ATOM 1396 C C . ARG A 1 194 ? -20.769 8.911 3.954 1.00 72.50 194 ARG A C 1
ATOM 1398 O O . ARG A 1 194 ? -21.429 9.278 4.919 1.00 72.50 194 ARG A O 1
ATOM 1405 N N . ALA A 1 195 ? -21.302 8.207 2.956 1.00 81.94 195 ALA A N 1
ATOM 1406 C CA . ALA A 1 195 ? -22.714 7.827 2.900 1.00 81.94 195 ALA A CA 1
ATOM 1407 C C . ALA A 1 195 ? -23.117 6.960 4.102 1.00 81.94 195 ALA A C 1
ATOM 1409 O O . ALA A 1 195 ? -24.177 7.165 4.691 1.00 81.94 195 ALA A O 1
ATOM 1410 N N . LEU A 1 196 ? -22.233 6.047 4.514 1.00 88.81 196 LEU A N 1
ATOM 1411 C CA . LEU A 1 196 ? -22.406 5.205 5.696 1.00 88.81 196 LEU A CA 1
ATOM 1412 C C . LEU A 1 196 ? -22.084 5.923 7.015 1.00 88.81 196 LEU A C 1
ATOM 1414 O O . LEU A 1 196 ? -22.242 5.317 8.072 1.00 88.81 196 LEU A O 1
ATOM 1418 N N . HIS A 1 197 ? -21.624 7.180 6.977 1.00 87.62 197 HIS A N 1
ATOM 1419 C CA . HIS A 1 197 ? -21.178 7.930 8.154 1.00 87.62 197 HIS A CA 1
ATOM 1420 C C . HIS A 1 197 ? -20.213 7.115 9.036 1.00 87.62 197 HIS A C 1
ATOM 1422 O O . HIS A 1 197 ? -20.336 7.090 10.265 1.00 87.62 197 HIS A O 1
ATOM 1428 N N . ILE A 1 198 ? -19.240 6.425 8.417 1.00 81.38 198 ILE A N 1
ATOM 1429 C CA . ILE A 1 198 ? -18.230 5.669 9.177 1.00 81.38 198 ILE A CA 1
ATOM 1430 C C . ILE A 1 198 ? -17.450 6.624 10.088 1.00 81.38 198 ILE A C 1
ATOM 1432 O O . ILE A 1 198 ? -17.286 6.357 11.281 1.00 81.38 198 ILE A O 1
ATOM 1436 N N . PHE A 1 199 ? -17.048 7.764 9.520 1.00 80.19 199 PHE A N 1
ATOM 1437 C CA . PHE A 1 199 ? -16.463 8.901 10.218 1.00 80.19 199 PHE A CA 1
ATOM 1438 C C . PHE A 1 199 ? -17.207 10.176 9.827 1.00 80.19 199 PHE A C 1
ATOM 1440 O O . PHE A 1 199 ? -17.589 10.340 8.668 1.00 80.19 199 PHE A O 1
ATOM 1447 N N . ALA A 1 200 ? -17.384 11.082 10.780 1.00 72.50 200 ALA A N 1
ATOM 1448 C CA . ALA A 1 200 ? -18.019 12.374 10.554 1.00 72.50 200 ALA A CA 1
ATOM 1449 C C . ALA A 1 200 ? -17.332 13.435 11.421 1.00 72.50 200 ALA A C 1
ATOM 1451 O O . ALA A 1 200 ? -17.879 13.818 12.453 1.00 72.50 200 ALA A O 1
ATOM 1452 N N . PRO A 1 201 ? -16.119 13.894 11.064 1.00 64.88 201 PRO A N 1
ATOM 1453 C CA . PRO A 1 201 ? -15.486 14.987 11.788 1.00 64.88 201 PRO A CA 1
ATOM 1454 C C . PRO A 1 201 ? -16.368 16.237 11.672 1.00 64.88 201 PRO A C 1
ATOM 1456 O O . PRO A 1 201 ? -16.656 16.718 10.577 1.00 64.88 201 PRO A O 1
ATOM 1459 N N . GLU A 1 202 ? -16.830 16.741 12.810 1.00 57.06 202 GLU A N 1
ATOM 1460 C CA . GLU A 1 202 ? -17.693 17.908 12.901 1.00 57.06 202 GLU A CA 1
ATOM 1461 C C . GLU A 1 202 ? -16.875 19.151 12.528 1.00 57.06 202 GLU A C 1
ATOM 1463 O O . GLU A 1 202 ? -15.860 19.471 13.158 1.00 57.06 202 GLU A O 1
ATOM 1468 N N . GLN A 1 203 ? -17.291 19.844 11.465 1.00 51.16 203 GLN A N 1
ATOM 1469 C CA . GLN A 1 203 ? -16.686 21.115 11.085 1.00 51.16 203 GLN A CA 1
ATOM 1470 C C . GLN A 1 203 ? -17.123 22.182 12.087 1.00 51.16 203 GLN A C 1
ATOM 1472 O O . GLN A 1 203 ? -18.307 22.485 12.226 1.00 51.16 203 GLN A O 1
ATOM 1477 N N . HIS A 1 204 ? -16.156 22.749 12.806 1.00 48.16 204 HIS A N 1
ATOM 1478 C CA . HIS A 1 204 ? -16.428 23.804 13.772 1.00 48.16 204 HIS A CA 1
ATOM 1479 C C . HIS A 1 204 ? -16.963 25.052 13.036 1.00 48.16 204 HIS A C 1
ATOM 1481 O O . HIS A 1 204 ? -16.372 25.458 12.034 1.00 48.16 204 HIS A O 1
ATOM 1487 N N . PRO A 1 205 ? -18.023 25.721 13.523 1.00 49.56 205 PRO A N 1
ATOM 1488 C CA . PRO A 1 205 ? -18.594 26.903 12.866 1.00 49.56 205 PRO A CA 1
ATOM 1489 C C . PRO A 1 205 ? -17.673 28.138 12.880 1.00 49.56 205 PRO A C 1
ATOM 1491 O O . PRO A 1 205 ? -17.991 29.155 12.268 1.00 49.56 205 PRO A O 1
ATOM 1494 N N . SER A 1 206 ? -16.525 28.079 13.562 1.00 53.94 206 SER A N 1
ATOM 1495 C CA . SER A 1 206 ? -15.504 29.123 13.486 1.00 53.94 206 SER A CA 1
ATOM 1496 C C . SER A 1 206 ? -14.471 28.774 12.413 1.00 53.94 206 SER A C 1
ATOM 1498 O O . SER A 1 206 ? -13.636 27.891 12.587 1.00 53.94 206 SER A O 1
ATOM 1500 N N . ALA A 1 207 ? -14.450 29.559 11.334 1.00 53.06 207 ALA A N 1
ATOM 1501 C CA . ALA A 1 207 ? -13.448 29.511 10.260 1.00 53.06 207 ALA A CA 1
ATOM 1502 C C . ALA A 1 207 ? -11.989 29.771 10.722 1.00 53.06 207 ALA A C 1
ATOM 1504 O O . ALA A 1 207 ? -11.082 29.845 9.901 1.00 53.06 207 ALA A O 1
ATOM 1505 N N . MET A 1 208 ? -11.755 29.932 12.030 1.00 53.72 208 MET A N 1
ATOM 1506 C CA . MET A 1 208 ? -10.464 30.274 12.633 1.00 53.72 208 MET A CA 1
ATOM 1507 C C . MET A 1 208 ? -9.682 29.053 13.159 1.00 53.72 208 MET A C 1
ATOM 1509 O O . MET A 1 208 ? -8.589 29.222 13.684 1.00 53.72 208 MET A O 1
ATOM 1513 N N . GLY A 1 209 ? -10.196 27.822 13.030 1.00 49.28 209 GLY A N 1
ATOM 1514 C CA . GLY A 1 209 ? -9.400 26.598 13.241 1.00 49.28 209 GLY A CA 1
ATOM 1515 C C . GLY A 1 209 ? -8.871 26.362 14.666 1.00 49.28 209 GLY A C 1
ATOM 1516 O O . GLY A 1 209 ? -8.021 25.498 14.871 1.00 49.28 209 GLY A O 1
ATOM 1517 N N . VAL A 1 210 ? -9.355 27.102 15.669 1.00 40.91 210 VAL A N 1
ATOM 1518 C CA . VAL A 1 210 ? -8.960 26.896 17.069 1.00 40.91 210 VAL A CA 1
ATOM 1519 C C . VAL A 1 210 ? -9.828 25.794 17.675 1.00 40.91 210 VAL A C 1
ATOM 1521 O O . VAL A 1 210 ? -10.888 26.049 18.241 1.00 40.91 210 VAL A O 1
ATOM 1524 N N . GLY A 1 211 ? -9.376 24.553 17.516 1.00 48.00 211 GLY A N 1
ATOM 1525 C CA . GLY A 1 211 ? -9.985 23.366 18.111 1.00 48.00 211 GLY A CA 1
ATOM 1526 C C . GLY A 1 211 ? -9.680 22.113 17.296 1.00 48.00 211 GLY A C 1
ATOM 1527 O O . GLY A 1 211 ? -9.708 22.146 16.071 1.00 48.00 211 GLY A O 1
ATOM 1528 N N . CYS A 1 212 ? -9.390 20.993 17.965 1.00 50.25 212 CYS A N 1
ATOM 1529 C CA . CYS A 1 212 ? -9.379 19.701 17.278 1.00 50.25 212 CYS A CA 1
ATOM 1530 C C . CYS A 1 212 ? -10.807 19.413 16.786 1.00 50.25 212 CYS A C 1
ATOM 1532 O O . CYS A 1 212 ? -11.724 19.506 17.611 1.00 50.25 212 CYS A O 1
ATOM 1534 N N . PRO A 1 213 ? -11.019 19.068 15.500 1.00 55.47 213 PRO A N 1
ATOM 1535 C CA . PRO A 1 213 ? -12.336 18.673 15.017 1.00 55.47 213 PRO A CA 1
ATOM 1536 C C . PRO A 1 213 ? -12.832 17.517 15.883 1.00 55.47 213 PRO A C 1
ATOM 1538 O O . PRO A 1 213 ? -12.144 16.505 16.051 1.00 55.47 213 PRO A O 1
ATOM 1541 N N . LYS A 1 214 ? -13.989 17.716 16.514 1.00 65.44 214 LYS A N 1
ATOM 1542 C CA . LYS A 1 214 ? -14.631 16.669 17.303 1.00 65.44 214 LYS A CA 1
ATOM 1543 C C . LYS A 1 214 ? -15.290 15.706 16.333 1.00 65.44 214 LYS A C 1
ATOM 1545 O O . LYS A 1 214 ? -15.764 16.112 15.281 1.00 65.44 214 LYS A O 1
ATOM 1550 N N . GLU A 1 215 ? -15.294 14.427 16.667 1.00 70.31 215 GLU A N 1
ATOM 1551 C CA . GLU A 1 215 ? -16.114 13.484 15.919 1.00 70.31 215 GLU A CA 1
ATOM 1552 C C . GLU A 1 215 ? -17.587 13.815 16.195 1.00 70.31 215 GLU A C 1
ATOM 1554 O O . GLU A 1 215 ? -18.002 13.851 17.355 1.00 70.31 215 GLU A O 1
ATOM 1559 N N . GLY A 1 216 ? -18.344 14.092 15.138 1.00 74.50 216 GLY A N 1
ATOM 1560 C CA . GLY A 1 216 ? -19.789 14.267 15.173 1.00 74.50 216 GLY A CA 1
ATOM 1561 C C . GLY A 1 216 ? -20.517 12.923 15.224 1.00 74.50 216 GLY A C 1
ATOM 1562 O O . GLY A 1 216 ? -19.997 11.915 15.705 1.00 74.50 216 GLY A O 1
ATOM 1563 N N . PHE A 1 217 ? -21.751 12.884 14.724 1.00 81.00 217 PHE A N 1
ATOM 1564 C CA . PHE A 1 217 ? -22.544 11.655 14.716 1.00 81.00 217 PHE A CA 1
ATOM 1565 C C . PHE A 1 217 ? -22.025 10.670 13.654 1.00 81.00 217 PHE A C 1
ATOM 1567 O O . PHE A 1 217 ? -22.291 10.829 12.463 1.00 81.00 217 PHE A O 1
ATOM 1574 N N . SER A 1 218 ? -21.273 9.655 14.088 1.00 83.81 218 SER A N 1
ATOM 1575 C CA . SER A 1 218 ? -20.695 8.617 13.225 1.00 83.81 218 SER A CA 1
ATOM 1576 C C . SER A 1 218 ? -20.725 7.229 13.867 1.00 83.81 218 SER A C 1
ATOM 1578 O O . SER A 1 218 ? -20.866 7.084 15.087 1.00 83.81 218 SER A O 1
ATOM 1580 N N . LEU A 1 219 ? -20.541 6.186 13.052 1.00 89.19 219 LEU A N 1
ATOM 1581 C CA . LEU A 1 219 ? -20.381 4.815 13.550 1.00 89.19 219 LEU A CA 1
ATOM 1582 C C . LEU A 1 219 ? -19.151 4.673 14.454 1.00 89.19 219 LEU A C 1
ATOM 1584 O O . LEU A 1 219 ? -19.202 3.951 15.451 1.00 89.19 219 LEU A O 1
ATOM 1588 N N . TYR A 1 220 ? -18.068 5.397 14.162 1.00 86.00 220 TYR A N 1
ATOM 1589 C CA . TYR A 1 220 ? -16.917 5.458 15.056 1.00 86.00 220 TYR A CA 1
ATOM 1590 C C . TYR A 1 220 ? -17.275 6.059 16.421 1.00 86.00 220 TYR A C 1
ATOM 1592 O O . TYR A 1 220 ? -16.924 5.467 17.443 1.00 86.00 220 TYR A O 1
ATOM 1600 N N . ALA A 1 221 ? -18.020 7.169 16.469 1.00 86.12 221 ALA A N 1
ATOM 1601 C CA . ALA A 1 221 ? -18.464 7.771 17.730 1.00 86.12 221 ALA A CA 1
ATOM 1602 C C . ALA A 1 221 ? -19.365 6.825 18.548 1.00 86.12 221 ALA A C 1
ATOM 1604 O O . ALA A 1 221 ? -19.263 6.774 19.777 1.00 86.12 221 ALA A O 1
ATOM 1605 N N . LEU A 1 222 ? -20.206 6.033 17.873 1.00 91.25 222 LEU A N 1
ATOM 1606 C CA . LEU A 1 222 ? -21.074 5.044 18.516 1.00 91.25 222 LEU A CA 1
ATOM 1607 C C . LEU A 1 222 ? -20.270 3.902 19.163 1.00 91.25 222 LEU A C 1
ATOM 1609 O O . LEU A 1 222 ? -20.537 3.526 20.307 1.00 91.25 222 LEU A O 1
ATOM 1613 N N . LEU A 1 223 ? -19.278 3.371 18.440 1.00 90.44 223 LEU A N 1
ATOM 1614 C CA . LEU A 1 223 ? -18.493 2.198 18.845 1.00 90.44 223 LEU A CA 1
ATOM 1615 C C . LEU A 1 223 ? -17.299 2.536 19.751 1.00 90.44 223 LEU A C 1
ATOM 1617 O O . LEU A 1 223 ? -16.808 1.668 20.474 1.00 90.44 223 LEU A O 1
ATOM 1621 N N . SER A 1 224 ? -16.813 3.779 19.738 1.00 85.69 224 SER A N 1
ATOM 1622 C CA . SER A 1 224 ? -15.634 4.216 20.494 1.00 85.69 224 SER A CA 1
ATOM 1623 C C . SER A 1 224 ? -15.915 4.359 21.994 1.00 85.69 224 SER A C 1
ATOM 1625 O O . SER A 1 224 ? -15.983 5.462 22.535 1.00 85.69 224 SER A O 1
ATOM 1627 N N . LYS A 1 225 ? -16.007 3.221 22.691 1.00 88.50 225 LYS A N 1
ATOM 1628 C CA . LYS A 1 225 ? -16.042 3.119 24.165 1.00 88.50 225 LYS A CA 1
ATOM 1629 C C . LYS A 1 225 ? -14.674 2.812 24.786 1.00 88.50 225 LYS A C 1
ATOM 1631 O O . LYS A 1 225 ? -14.564 2.524 25.972 1.00 88.50 225 LYS A O 1
ATOM 1636 N N . THR A 1 226 ? -13.611 2.861 23.988 1.00 85.75 226 THR A N 1
ATOM 1637 C CA . THR A 1 226 ? -12.247 2.556 24.433 1.00 85.75 226 THR A CA 1
ATOM 1638 C C . THR A 1 226 ? -11.712 3.636 25.375 1.00 85.75 226 THR A C 1
ATOM 1640 O O . THR A 1 226 ? -11.676 4.816 25.017 1.00 85.75 226 THR A O 1
ATOM 1643 N N . GLN A 1 227 ? -11.207 3.222 26.536 1.00 87.75 227 GLN A N 1
ATOM 1644 C CA . GLN A 1 227 ? -10.706 4.140 27.567 1.00 87.75 227 GLN A CA 1
ATOM 1645 C C . GLN A 1 227 ? -9.301 4.688 27.267 1.00 87.75 227 GLN A C 1
ATOM 1647 O O . GLN A 1 227 ? -8.916 5.753 27.749 1.00 87.75 227 GLN A O 1
ATOM 1652 N N . THR A 1 228 ? -8.527 4.006 26.419 1.00 73.69 228 THR A N 1
ATOM 1653 C CA . THR A 1 228 ? -7.131 4.360 26.130 1.00 73.69 228 THR A CA 1
ATOM 1654 C C . THR A 1 228 ? -6.970 4.987 24.744 1.00 73.69 228 THR A C 1
ATOM 1656 O O . THR A 1 228 ? -7.669 4.642 23.790 1.00 73.69 228 THR A O 1
ATOM 1659 N N . ALA A 1 229 ? -6.011 5.909 24.612 1.00 57.16 229 ALA A N 1
ATOM 1660 C CA . ALA A 1 229 ? -5.617 6.488 23.326 1.00 57.16 229 ALA A CA 1
ATOM 1661 C C . ALA A 1 229 ? -5.196 5.440 22.271 1.00 57.16 229 ALA A C 1
ATOM 1663 O O . ALA A 1 229 ? -5.697 5.521 21.147 1.00 57.16 229 ALA A O 1
ATOM 1664 N N . PRO A 1 230 ? -4.354 4.431 22.588 1.00 55.19 230 PRO A N 1
ATOM 1665 C CA . PRO A 1 230 ? -4.044 3.368 21.631 1.00 55.19 230 PRO A CA 1
ATOM 1666 C C . PRO A 1 230 ? -5.278 2.548 21.229 1.00 55.19 230 PRO A C 1
ATOM 1668 O O . PRO A 1 230 ? -5.409 2.204 20.057 1.00 55.19 230 PRO A O 1
ATOM 1671 N N . GLY A 1 231 ? -6.213 2.291 22.153 1.00 61.41 231 GLY A N 1
ATOM 1672 C CA . GLY A 1 231 ? -7.470 1.601 21.848 1.00 61.41 231 GLY A CA 1
ATOM 1673 C C . GLY A 1 231 ? -8.343 2.377 20.860 1.00 61.41 231 GLY A C 1
ATOM 1674 O O . GLY A 1 231 ? -8.799 1.805 19.870 1.00 61.41 231 GLY A O 1
ATOM 1675 N N . ARG A 1 232 ? -8.497 3.694 21.068 1.00 72.06 232 ARG A N 1
ATOM 1676 C CA . ARG A 1 232 ? -9.214 4.584 20.134 1.00 72.06 232 ARG A CA 1
ATOM 1677 C C . ARG A 1 232 ? -8.606 4.541 18.733 1.00 72.06 232 ARG A C 1
ATOM 1679 O O . ARG A 1 232 ? -9.320 4.354 17.750 1.00 72.06 232 ARG A O 1
ATOM 1686 N N . ASN A 1 233 ? -7.280 4.651 18.644 1.00 65.75 233 ASN A N 1
ATOM 1687 C CA . ASN A 1 233 ? -6.563 4.608 17.368 1.00 65.75 233 ASN A CA 1
ATOM 1688 C C . ASN A 1 233 ? -6.727 3.254 16.660 1.00 65.75 233 ASN A C 1
ATOM 1690 O O . ASN A 1 233 ? -6.958 3.217 15.452 1.00 65.75 233 ASN A O 1
ATOM 1694 N N . MET A 1 234 ? -6.653 2.149 17.409 1.00 65.62 234 MET A N 1
ATOM 1695 C CA . MET A 1 234 ? -6.849 0.801 16.871 1.00 65.62 234 MET A CA 1
ATOM 1696 C C . MET A 1 234 ? -8.270 0.611 16.329 1.00 65.62 234 MET A C 1
ATOM 1698 O O . MET A 1 234 ? -8.442 0.110 15.220 1.00 65.62 234 MET A O 1
ATOM 1702 N N . LEU A 1 235 ? -9.290 1.057 17.069 1.00 78.19 235 LEU A N 1
ATOM 1703 C CA . LEU A 1 235 ? -10.680 0.974 16.623 1.00 78.19 235 LEU A CA 1
ATOM 1704 C C . LEU A 1 235 ? -10.917 1.807 15.358 1.00 78.19 235 LEU A C 1
ATOM 1706 O O . LEU A 1 235 ? -11.562 1.336 14.421 1.00 78.19 235 LEU A O 1
ATOM 1710 N N . ARG A 1 236 ? -10.350 3.019 15.298 1.00 73.81 236 ARG A N 1
ATOM 1711 C CA . ARG A 1 236 ? -10.416 3.873 14.105 1.00 73.81 236 ARG A CA 1
ATOM 1712 C C . ARG A 1 236 ? -9.816 3.165 12.888 1.00 73.81 236 ARG A C 1
ATOM 1714 O O . ARG A 1 236 ? -10.419 3.167 11.819 1.00 73.81 236 ARG A O 1
ATOM 1721 N N . LEU A 1 237 ? -8.672 2.503 13.067 1.00 67.50 237 LEU A N 1
ATOM 1722 C CA . LEU A 1 237 ? -8.033 1.706 12.021 1.00 67.50 237 LEU A CA 1
ATOM 1723 C C . LEU A 1 237 ? -8.908 0.525 11.578 1.00 67.50 237 LEU A C 1
ATOM 1725 O O . LEU A 1 237 ? -8.980 0.244 10.387 1.00 67.50 237 LEU A O 1
ATOM 1729 N N . TRP A 1 238 ? -9.578 -0.160 12.509 1.00 81.06 238 TRP A N 1
ATOM 1730 C CA . TRP A 1 238 ? -10.451 -1.293 12.183 1.00 81.06 238 TRP A CA 1
ATOM 1731 C C . TRP A 1 238 ? -11.673 -0.875 11.366 1.00 81.06 238 TRP A C 1
ATOM 1733 O O . TRP A 1 238 ? -12.024 -1.577 10.422 1.00 81.06 238 TRP A O 1
ATOM 1743 N N . LEU A 1 239 ? -12.289 0.267 11.683 1.00 79.69 239 LEU A N 1
ATOM 1744 C CA . LEU A 1 239 ? -13.424 0.786 10.911 1.00 79.69 239 LEU A CA 1
ATOM 1745 C C . LEU A 1 239 ? -13.010 1.325 9.538 1.00 79.69 239 LEU A C 1
ATOM 1747 O O . LEU A 1 239 ? -13.777 1.217 8.588 1.00 79.69 239 LEU A O 1
ATOM 1751 N N . ALA A 1 240 ? -11.791 1.853 9.412 1.00 71.94 240 ALA A N 1
ATOM 1752 C CA . ALA A 1 240 ? -11.231 2.250 8.121 1.00 71.94 240 ALA A CA 1
ATOM 1753 C C . ALA A 1 240 ? -10.796 1.049 7.259 1.00 71.94 240 ALA A C 1
ATOM 1755 O O . ALA A 1 240 ? -10.608 1.198 6.054 1.00 71.94 240 ALA A O 1
ATOM 1756 N N . ARG A 1 241 ? -10.591 -0.130 7.867 1.00 70.31 241 ARG A N 1
ATOM 1757 C CA . ARG A 1 241 ? -10.047 -1.328 7.207 1.00 70.31 241 ARG A CA 1
ATOM 1758 C C . ARG A 1 241 ? -10.820 -2.588 7.616 1.00 70.31 241 ARG A C 1
ATOM 1760 O O . ARG A 1 241 ? -10.286 -3.410 8.372 1.00 70.31 241 ARG A O 1
ATOM 1767 N N . PRO A 1 242 ? -12.061 -2.769 7.132 1.00 82.94 242 PRO A N 1
ATOM 1768 C CA . PRO A 1 242 ? -12.844 -3.958 7.450 1.00 82.94 242 PRO A CA 1
ATOM 1769 C C . PRO A 1 242 ? -12.131 -5.214 6.943 1.00 82.94 242 PRO A C 1
ATOM 1771 O O . PRO A 1 242 ? -11.629 -5.223 5.825 1.00 82.94 242 PRO A O 1
ATOM 1774 N N . LEU A 1 243 ? -12.076 -6.275 7.746 1.00 83.56 243 LEU A N 1
ATOM 1775 C CA . LEU A 1 243 ? -11.414 -7.521 7.351 1.00 83.56 243 LEU A CA 1
ATOM 1776 C C . LEU A 1 243 ? -12.290 -8.349 6.398 1.00 83.56 243 LEU A C 1
ATOM 1778 O O . LEU A 1 243 ? -13.492 -8.469 6.615 1.00 83.56 243 LEU A O 1
ATOM 1782 N N . ILE A 1 244 ? -11.667 -8.977 5.398 1.00 84.12 244 ILE A N 1
ATOM 1783 C CA . ILE A 1 244 ? -12.280 -9.995 4.523 1.00 84.12 244 ILE A CA 1
ATOM 1784 C C . ILE A 1 244 ? -11.929 -11.415 5.003 1.00 84.12 244 ILE A C 1
ATOM 1786 O O . ILE A 1 244 ? -12.687 -12.354 4.769 1.00 84.12 244 ILE A O 1
ATOM 1790 N N . ASP A 1 245 ? -10.793 -11.594 5.688 1.00 81.06 245 ASP A N 1
ATOM 1791 C CA . ASP A 1 245 ? -10.354 -12.910 6.167 1.00 81.06 245 ASP A CA 1
ATOM 1792 C C . ASP A 1 245 ? -11.320 -13.467 7.227 1.00 81.06 245 ASP A C 1
ATOM 1794 O O . ASP A 1 245 ? -11.359 -13.010 8.375 1.00 81.06 245 ASP A O 1
ATOM 1798 N N . ALA A 1 246 ? -12.072 -14.501 6.840 1.00 87.50 246 ALA A N 1
ATOM 1799 C CA . ALA A 1 246 ? -13.068 -15.152 7.681 1.00 87.50 246 ALA A CA 1
ATOM 1800 C C . ALA A 1 246 ? -12.477 -15.712 8.985 1.00 87.50 246 ALA A C 1
ATOM 1802 O O . ALA A 1 246 ? -13.135 -15.651 10.024 1.00 87.50 246 ALA A O 1
ATOM 1803 N N . ASN A 1 247 ? -11.236 -16.214 8.970 1.00 86.31 247 ASN A N 1
ATOM 1804 C CA . ASN A 1 247 ? -10.606 -16.778 10.165 1.00 86.31 247 ASN A CA 1
ATOM 1805 C C . ASN A 1 247 ? -10.263 -15.685 11.181 1.00 86.31 247 ASN A C 1
ATOM 1807 O O . ASN A 1 247 ? -10.479 -15.857 12.382 1.00 86.31 247 ASN A O 1
ATOM 1811 N N . GLN A 1 248 ? -9.745 -14.545 10.717 1.00 83.44 248 GLN A N 1
ATOM 1812 C CA . GLN A 1 248 ? -9.477 -13.400 11.592 1.00 83.44 248 GLN A CA 1
ATOM 1813 C C . GLN A 1 248 ? -10.765 -12.759 12.103 1.00 83.44 248 GLN A C 1
ATOM 1815 O O . GLN A 1 248 ? -10.832 -12.378 13.273 1.00 83.44 248 GLN A O 1
ATOM 1820 N N . LEU A 1 249 ? -11.790 -12.675 11.253 1.00 90.12 249 LEU A N 1
ATOM 1821 C CA . LEU A 1 249 ? -13.098 -12.161 11.639 1.00 90.12 249 LEU A CA 1
ATOM 1822 C C . LEU A 1 249 ? -13.726 -13.034 12.735 1.00 90.12 249 LEU A C 1
ATOM 1824 O O . LEU A 1 249 ? -14.169 -12.502 13.752 1.00 90.12 249 LEU A O 1
ATOM 1828 N N . ARG A 1 250 ? -13.658 -14.365 12.588 1.00 93.38 250 ARG A N 1
ATOM 1829 C CA . ARG A 1 250 ? -14.103 -15.332 13.605 1.00 93.38 250 ARG A CA 1
ATOM 1830 C C . ARG A 1 250 ? -13.370 -15.131 14.930 1.00 93.38 250 ARG A C 1
ATOM 1832 O O . ARG A 1 250 ? -14.023 -14.908 15.936 1.00 93.38 250 ARG A O 1
ATOM 1839 N N . LYS A 1 251 ? -12.032 -15.070 14.914 1.00 93.19 251 LYS A N 1
ATOM 1840 C CA . LYS A 1 251 ? -11.222 -14.842 16.126 1.00 93.19 251 LYS A CA 1
ATOM 1841 C C . LYS A 1 251 ? -11.605 -13.561 16.874 1.00 93.19 251 LYS A C 1
ATOM 1843 O O . LYS A 1 251 ? -11.641 -13.563 18.100 1.00 93.19 251 LYS A O 1
ATOM 1848 N N . ARG A 1 252 ? -11.875 -12.463 16.155 1.00 93.38 252 ARG A N 1
ATOM 1849 C CA . ARG A 1 252 ? -12.315 -11.203 16.781 1.00 93.38 252 ARG A CA 1
ATOM 1850 C C . ARG A 1 252 ? -13.704 -11.335 17.399 1.00 93.38 252 ARG A C 1
ATOM 1852 O O . ARG A 1 252 ? -13.906 -10.860 18.511 1.00 93.38 252 ARG A O 1
ATOM 1859 N N . LEU A 1 253 ? -14.636 -11.977 16.697 1.00 94.88 253 LEU A N 1
ATOM 1860 C CA . LEU A 1 253 ? -15.985 -12.218 17.209 1.00 94.88 253 LEU A CA 1
ATOM 1861 C C . LEU A 1 253 ? -15.977 -13.151 18.421 1.00 94.88 253 LEU A C 1
ATOM 1863 O O . LEU A 1 253 ? -16.676 -12.863 19.383 1.00 94.88 253 LEU A O 1
ATOM 1867 N N . ASP A 1 254 ? -15.155 -14.200 18.411 1.00 95.62 254 ASP A N 1
ATOM 1868 C CA . ASP A 1 254 ? -15.012 -15.132 19.534 1.00 95.62 254 ASP A CA 1
ATOM 1869 C C . ASP A 1 254 ? -14.486 -14.409 20.785 1.00 95.62 254 ASP A C 1
ATOM 1871 O O . ASP A 1 254 ? -15.002 -14.610 21.881 1.00 95.62 254 ASP A O 1
ATOM 1875 N N . ALA A 1 255 ? -13.509 -13.506 20.625 1.00 93.19 255 ALA A N 1
ATOM 1876 C CA . ALA A 1 255 ? -13.001 -12.689 21.728 1.00 93.19 255 ALA A CA 1
ATOM 1877 C C . ALA A 1 255 ? -14.069 -11.736 22.294 1.00 93.19 255 ALA A C 1
ATOM 1879 O O . ALA A 1 255 ? -14.200 -11.610 23.508 1.00 93.19 255 ALA A O 1
ATOM 1880 N N . VAL A 1 256 ? -14.854 -11.082 21.428 1.00 92.25 256 VAL A N 1
ATOM 1881 C CA . VAL A 1 256 ? -15.971 -10.227 21.867 1.00 92.25 256 VAL A CA 1
ATOM 1882 C C . VAL A 1 256 ? -17.049 -11.060 22.560 1.00 92.25 256 VAL A C 1
ATOM 1884 O O . VAL A 1 256 ? -17.538 -10.656 23.607 1.00 92.25 256 VAL A O 1
ATOM 1887 N N . ALA A 1 257 ? -17.396 -12.230 22.020 1.00 93.56 257 ALA A N 1
ATOM 1888 C CA . ALA A 1 257 ? -18.383 -13.126 22.613 1.00 93.56 257 ALA A CA 1
ATOM 1889 C C . ALA A 1 257 ? -17.953 -13.603 24.005 1.00 93.56 257 ALA A C 1
ATOM 1891 O O . ALA A 1 257 ? -18.774 -13.593 24.916 1.00 93.56 257 ALA A O 1
ATOM 1892 N N . ALA A 1 258 ? -16.673 -13.944 24.182 1.00 92.12 258 ALA A N 1
ATOM 1893 C CA . ALA A 1 258 ? -16.124 -14.301 25.486 1.00 92.12 258 ALA A CA 1
ATOM 1894 C C . ALA A 1 258 ? -16.266 -13.152 26.500 1.00 92.12 258 ALA A C 1
ATOM 1896 O O . ALA A 1 258 ? -16.714 -13.383 27.615 1.00 92.12 258 ALA A O 1
ATOM 1897 N N . LEU A 1 259 ? -15.967 -11.910 26.098 1.00 89.19 259 LEU A N 1
ATOM 1898 C CA . LEU A 1 259 ? -16.099 -10.735 26.972 1.00 89.19 259 LEU A CA 1
ATOM 1899 C C . LEU A 1 259 ? -17.554 -10.373 27.296 1.00 89.19 259 LEU A C 1
ATOM 1901 O O . LEU A 1 259 ? -17.821 -9.854 28.370 1.00 89.19 259 LEU A O 1
ATOM 1905 N N . VAL A 1 260 ? -18.492 -10.625 26.380 1.00 89.56 260 VAL A N 1
ATOM 1906 C CA . VAL A 1 260 ? -19.928 -10.375 26.606 1.00 89.56 260 VAL A CA 1
ATOM 1907 C C . VAL A 1 260 ? -20.555 -11.447 27.501 1.00 89.56 260 VAL A C 1
ATOM 1909 O O . VAL A 1 260 ? -21.532 -11.171 28.187 1.00 89.56 260 VAL A O 1
ATOM 1912 N N . GLN A 1 261 ? -20.031 -12.675 27.476 1.00 87.62 261 GLN A N 1
ATOM 1913 C CA . GLN A 1 261 ? -20.516 -13.777 28.312 1.00 87.62 261 GLN A CA 1
ATOM 1914 C C . GLN A 1 261 ? -19.965 -13.735 29.742 1.00 87.62 261 GLN A C 1
ATOM 1916 O O . GLN A 1 261 ? -20.569 -14.332 30.631 1.00 87.62 261 GLN A O 1
ATOM 1921 N N . ASP A 1 262 ? -18.839 -13.055 29.959 1.00 81.06 262 ASP A N 1
ATOM 1922 C CA . ASP A 1 262 ? -18.183 -12.944 31.260 1.00 81.06 262 ASP A CA 1
ATOM 1923 C C . ASP A 1 262 ? -18.576 -11.625 31.951 1.00 81.06 262 ASP A C 1
ATOM 1925 O O . ASP A 1 262 ? -17.907 -10.595 31.830 1.00 81.06 262 ASP A O 1
ATOM 1929 N N . ASP A 1 263 ? -19.723 -11.658 32.635 1.00 63.84 263 ASP A N 1
ATOM 1930 C CA . ASP A 1 263 ? -20.357 -10.495 33.279 1.00 63.84 263 ASP A CA 1
ATOM 1931 C C . ASP A 1 263 ? -19.465 -9.873 34.380 1.00 63.84 263 ASP A C 1
ATOM 1933 O O . ASP A 1 263 ? -19.539 -8.672 34.632 1.00 63.84 263 ASP A O 1
ATOM 1937 N N . GLU A 1 264 ? -18.564 -10.655 34.995 1.00 62.38 264 GLU A N 1
ATOM 1938 C CA . GLU A 1 264 ? -17.678 -10.187 36.079 1.00 62.38 264 GLU A CA 1
ATOM 1939 C C . GLU A 1 264 ? -16.446 -9.403 35.595 1.00 62.38 264 GLU A C 1
ATOM 1941 O O . GLU A 1 264 ? -15.842 -8.662 36.368 1.00 62.38 264 GLU A O 1
ATOM 1946 N N . LEU A 1 265 ? -16.057 -9.532 34.322 1.00 59.03 265 LEU A N 1
ATOM 1947 C CA . LEU A 1 265 ? -14.929 -8.784 33.745 1.00 59.03 265 LEU A CA 1
ATOM 1948 C C . LEU A 1 265 ? -15.337 -7.412 33.187 1.00 59.03 265 LEU A C 1
ATOM 1950 O O . LEU A 1 265 ? -14.467 -6.579 32.916 1.00 59.03 265 LEU A O 1
ATOM 1954 N N . CYS A 1 266 ? -16.638 -7.192 32.977 1.00 52.59 266 CYS A N 1
ATOM 1955 C CA . CYS A 1 266 ? -17.188 -5.999 32.332 1.00 52.59 266 CYS A CA 1
ATOM 1956 C C . CYS A 1 266 ? -17.900 -5.026 33.299 1.00 52.59 266 CYS A C 1
ATOM 1958 O O . CYS A 1 266 ? -18.278 -3.935 32.857 1.00 52.59 266 CYS A O 1
ATOM 1960 N N . SER A 1 267 ? -18.057 -5.387 34.582 1.00 49.28 267 SER A N 1
ATOM 1961 C CA . SER A 1 267 ? -18.536 -4.521 35.680 1.00 49.28 267 SER A CA 1
ATOM 1962 C C . SER A 1 267 ? -17.402 -3.766 36.371 1.00 49.28 267 SER A C 1
ATOM 1964 O O . SER A 1 267 ? -17.563 -2.549 36.617 1.00 49.28 267 SER A O 1
#

Solvent-accessible surface area (backbone atoms only — not comparable to full-atom values): 15844 Å² total; per-residue (Å²): 73,52,48,75,43,80,91,72,37,32,39,31,38,33,85,69,89,53,59,78,88,72,53,66,43,58,48,63,47,51,49,46,71,71,68,60,53,67,62,44,80,41,57,65,76,59,54,73,50,60,48,46,60,63,46,79,40,33,62,79,78,73,80,87,74,84,86,82,84,90,76,96,69,82,83,69,89,57,60,70,19,43,78,42,75,39,65,55,77,48,54,32,57,71,56,5,52,55,37,48,34,44,47,41,44,67,72,47,57,69,72,60,62,35,90,86,40,50,46,65,59,41,42,53,52,49,40,72,61,22,86,55,65,73,89,51,68,61,34,49,13,32,44,12,24,48,51,50,54,36,42,76,72,52,74,24,42,80,84,61,83,76,61,83,80,43,103,82,59,53,70,28,54,34,42,37,69,42,60,48,64,71,77,51,41,53,89,73,55,73,66,56,42,52,75,68,23,44,62,33,70,36,81,67,94,57,94,76,69,88,64,82,69,47,75,37,86,20,54,48,61,72,67,62,76,55,91,44,73,69,50,44,53,52,51,53,50,45,74,73,42,41,72,61,43,64,69,62,52,47,55,54,49,51,54,50,51,52,54,70,70,37,65,84,83,72,113

Mean predicted aligned error: 15.91 Å

pLDDT: mean 70.33, std 16.57, range [26.83, 95.62]

Foldseek 3Di:
DWDADLVQLEIEFEDDDDDPVVLPRLVVLLVCVVVLDQEDEDEPPDDPSVVCSVPVQEDPPDPDDDDDDDDDDDPDPRRYHHYDHDYVVLLDLVQLLLQQLLEAAQPDPPVCNDPPHGSVNSVVVLCVQAVPVPDDSNRSSVRSSVLVVCLVVVSQPPPPPPPPPDPSRSNGYGHYYHYPDPPFWDDDDPVRCVVQQQWAQADDPDPPPPDDRDTDDGPLVVPPPDPDPVSSVVSNSCSSTPGPPPVVVVVVVVVVVVVVVCPPVVD

Nearest PDB structures (foldseek):
  8r7e-assembly2_F  TM=5.073E-01  e=6.118E-07  Homo sapiens